Protein AF-A0A9Q2QAM2-F1 (afdb_monomer_lite)

Foldseek 3Di:
DDPPVPPQEEEDEEDEQVDQLLPDFRAYKHWYPAQNPNDPHRATWIWGWDDDPVGIWIWTQHPVDRWIWTRDPSDTDTDDCVNVVHFDDPDDDDDDDDDDDDDDDDDDDPDPDWDWDWDAPPVVRFIWIWTDDPQKTWIWGAPVPHDTDTQWIAGRVPRDTDGPDPDDDDPPDDDPPCDDDDDDDDD

Radius of gyration: 32.06 Å; chains: 1; bounding box: 61×35×108 Å

Secondary structure (DSSP, 8-state):
-----TTTT-B-PPB-TTS-GGG--S-EEEEE-TT-TTSSSSS-EEEEEEEETTEEEEEEEETT-S-EEEEETTEEEPPPTGGGTPPPSSS----S-----SS-------SSS--EEEEE-TTT--EEEEEEETTEEEEEE--TTS--EEEEEEETTT--EE--SS----SS----SSS--------

Sequence (187 aa):
MSENNYGALMLKSALDTSVDLTIITVPGIYPVTSGSSSAPDSSAGLLVVSLTPSGSRTIFLKESSSVLYSLVSGKWIKPTASDVNAVAKIGDTMTGGLTLVESDIVLKTSSSDSPQYTIINTTTGASVNMDLIDRRFRIFGVPWGGGPVKQFTFDLETGEFSIPQASIRFGSGIIQADANIYGAAWG

pLDDT: mean 78.29, std 15.09, range [42.12, 97.31]

Structure (mmCIF, N/CA/C/O backbone):
data_AF-A0A9Q2QAM2-F1
#
_entry.id   AF-A0A9Q2QAM2-F1
#
loop_
_atom_site.group_PDB
_atom_site.id
_atom_site.type_symbol
_atom_site.label_atom_id
_atom_site.label_alt_id
_atom_site.label_comp_id
_atom_site.label_asym_id
_atom_site.label_entity_id
_atom_site.label_seq_id
_atom_site.pdbx_PDB_ins_code
_atom_site.Cartn_x
_atom_site.Cartn_y
_atom_site.Cartn_z
_atom_site.occupancy
_atom_site.B_iso_or_equiv
_atom_site.auth_seq_id
_atom_site.auth_comp_id
_atom_site.auth_asym_id
_atom_site.auth_atom_id
_atom_site.pdbx_PDB_model_num
ATOM 1 N N . MET A 1 1 ? 6.834 6.417 49.411 1.00 49.16 1 MET A N 1
ATOM 2 C CA . MET A 1 1 ? 5.435 6.053 49.113 1.00 49.16 1 MET A CA 1
ATOM 3 C C . MET A 1 1 ? 5.444 5.210 47.854 1.00 49.16 1 MET A C 1
ATOM 5 O O . MET A 1 1 ? 5.845 5.730 46.824 1.00 49.16 1 MET A O 1
ATOM 9 N N . SER A 1 2 ? 5.104 3.923 47.930 1.00 52.03 2 SER A N 1
ATOM 10 C CA . SER A 1 2 ? 4.824 3.131 46.727 1.00 52.03 2 SER A CA 1
ATOM 11 C C . SER A 1 2 ? 3.321 2.891 46.685 1.00 52.03 2 SER A C 1
ATOM 13 O O . SER A 1 2 ? 2.818 1.906 47.226 1.00 52.03 2 SER A O 1
ATOM 15 N N . GLU A 1 3 ? 2.591 3.832 46.095 1.00 52.00 3 GLU A N 1
ATOM 16 C CA . GLU A 1 3 ? 1.223 3.575 45.660 1.00 52.00 3 GLU A CA 1
ATOM 17 C C . GLU A 1 3 ? 1.301 2.640 44.460 1.00 52.00 3 GLU A C 1
ATOM 19 O O . GLU A 1 3 ? 1.449 3.018 43.300 1.00 52.00 3 GLU A O 1
ATOM 24 N N . ASN A 1 4 ? 1.286 1.362 44.796 1.00 54.16 4 ASN A N 1
ATOM 25 C CA . ASN A 1 4 ? 1.067 0.267 43.887 1.00 54.16 4 ASN A CA 1
ATOM 26 C C . ASN A 1 4 ? -0.361 0.399 43.320 1.00 54.16 4 ASN A C 1
ATOM 28 O O . ASN A 1 4 ? -1.301 -0.180 43.861 1.00 54.16 4 ASN A O 1
ATOM 32 N N . ASN A 1 5 ? -0.532 1.178 42.246 1.00 56.09 5 ASN A N 1
ATOM 33 C CA . ASN A 1 5 ? -1.800 1.411 41.534 1.00 56.09 5 ASN A CA 1
ATOM 34 C C . ASN A 1 5 ? -2.326 0.156 40.791 1.00 56.09 5 ASN A C 1
ATOM 36 O O . ASN A 1 5 ? -2.798 0.238 39.658 1.00 56.09 5 ASN A O 1
ATOM 40 N N . TYR A 1 6 ? -2.289 -1.024 41.419 1.00 53.16 6 TYR A N 1
ATOM 41 C CA . TYR A 1 6 ? -2.789 -2.283 40.849 1.00 53.16 6 TYR A CA 1
ATOM 42 C C . TYR A 1 6 ? -4.319 -2.303 40.658 1.00 53.16 6 TYR A C 1
ATOM 44 O O . TYR A 1 6 ? -4.834 -3.176 39.968 1.00 53.16 6 TYR A O 1
ATOM 52 N N . GLY A 1 7 ? -5.060 -1.343 41.226 1.00 56.69 7 GLY A N 1
ATOM 53 C CA . GLY A 1 7 ? -6.523 -1.257 41.102 1.00 56.69 7 GLY A CA 1
ATOM 54 C C . GLY A 1 7 ? -7.040 -0.762 39.747 1.00 56.69 7 GLY A C 1
ATOM 55 O O . GLY A 1 7 ? -8.160 -1.096 39.363 1.00 56.69 7 GLY A O 1
ATOM 56 N N . ALA A 1 8 ? -6.248 0.022 39.008 1.00 61.12 8 ALA A N 1
ATOM 57 C CA . ALA A 1 8 ? -6.726 0.697 37.798 1.00 61.12 8 ALA A CA 1
ATOM 58 C C . ALA A 1 8 ? -6.734 -0.204 36.549 1.00 61.12 8 ALA A C 1
ATOM 60 O O . ALA A 1 8 ? -7.434 0.095 35.591 1.00 61.12 8 ALA A O 1
ATOM 61 N N . LEU A 1 9 ? -5.998 -1.319 36.541 1.00 72.62 9 LEU A N 1
ATOM 62 C CA . LEU A 1 9 ? -5.911 -2.210 35.379 1.00 72.62 9 LEU A CA 1
ATOM 63 C C . LEU A 1 9 ? -6.168 -3.667 35.779 1.00 72.62 9 LEU A C 1
ATOM 65 O O . LEU A 1 9 ? -5.327 -4.542 35.607 1.00 72.62 9 LEU A O 1
ATOM 69 N N . MET A 1 10 ? -7.336 -3.923 36.363 1.00 83.94 10 MET A N 1
ATOM 70 C CA . MET A 1 10 ? -7.804 -5.282 36.643 1.00 83.94 10 MET A CA 1
ATOM 71 C C . MET A 1 10 ? -8.622 -5.827 35.469 1.00 83.94 10 MET A C 1
ATOM 73 O O . MET A 1 10 ? -9.260 -5.059 34.739 1.00 83.94 10 MET A O 1
ATOM 77 N N . LEU A 1 11 ? -8.639 -7.155 35.324 1.00 89.69 11 LEU A N 1
ATOM 78 C CA . LEU A 1 11 ? -9.608 -7.834 34.469 1.00 89.69 11 LEU A CA 1
ATOM 79 C C . LEU A 1 11 ? -11.021 -7.549 34.994 1.00 89.69 11 LEU A C 1
ATOM 81 O O . LEU A 1 11 ? -11.291 -7.664 36.191 1.00 89.69 11 LEU A O 1
ATOM 85 N N . LYS A 1 12 ? -11.906 -7.144 34.095 1.00 92.81 12 LYS A N 1
ATOM 86 C CA . LYS A 1 12 ? -13.308 -6.832 34.355 1.00 92.81 12 LYS A CA 1
ATOM 87 C C . LYS A 1 12 ? -14.197 -7.920 33.762 1.00 92.81 12 LYS A C 1
ATOM 89 O O . LYS A 1 12 ? -13.741 -8.775 33.003 1.00 92.81 12 LYS A O 1
ATOM 94 N N . SER A 1 13 ? -15.475 -7.875 34.120 1.00 93.25 13 SER A N 1
ATOM 95 C CA . SER A 1 13 ? -16.488 -8.737 33.518 1.00 93.25 13 SER A CA 1
ATOM 96 C C . SER A 1 13 ? -16.549 -8.540 32.005 1.00 93.25 13 SER A C 1
ATOM 98 O O . SER A 1 13 ? -16.286 -7.446 31.499 1.00 93.25 13 SER A O 1
ATOM 100 N N . ALA A 1 14 ? -16.912 -9.610 31.300 1.00 95.12 14 ALA A N 1
ATOM 101 C CA . ALA A 1 14 ? -17.118 -9.561 29.864 1.00 95.12 14 ALA A CA 1
ATOM 102 C C . ALA A 1 14 ? -18.248 -8.584 29.498 1.00 95.12 14 ALA A C 1
ATOM 104 O O . ALA A 1 14 ? -19.266 -8.514 30.188 1.00 95.12 14 ALA A O 1
ATOM 105 N N . LEU A 1 15 ? -18.050 -7.849 28.408 1.00 96.75 15 LEU A N 1
ATOM 106 C CA . LEU A 1 15 ? -19.018 -6.947 27.802 1.00 96.75 15 LEU A CA 1
ATOM 107 C C . LEU A 1 15 ? -19.734 -7.692 26.678 1.00 96.75 15 LEU A C 1
ATOM 109 O O . LEU A 1 15 ? -19.085 -8.228 25.773 1.00 96.75 15 LEU A O 1
ATOM 113 N N . ASP A 1 16 ? -21.061 -7.729 26.758 1.00 95.19 16 ASP A N 1
ATOM 114 C CA . ASP A 1 16 ? -21.909 -8.328 25.734 1.00 95.19 16 ASP A CA 1
ATOM 115 C C . ASP A 1 16 ? -22.224 -7.341 24.593 1.00 95.19 16 ASP A C 1
ATOM 117 O O . ASP A 1 16 ? -21.772 -6.193 24.572 1.00 95.19 16 ASP A O 1
ATOM 121 N N . THR A 1 17 ? -23.014 -7.788 23.617 1.00 95.44 17 THR A N 1
ATOM 122 C CA . THR A 1 17 ? -23.371 -6.991 22.435 1.00 95.44 17 THR A CA 1
ATOM 123 C C . THR A 1 17 ? -24.322 -5.825 22.721 1.00 95.44 17 THR A C 1
ATOM 125 O O . THR A 1 17 ? -24.573 -5.033 21.816 1.00 95.44 17 THR A O 1
ATOM 128 N N . SER A 1 18 ? -24.884 -5.720 23.931 1.00 95.19 18 SER A N 1
ATOM 129 C CA . SER A 1 18 ? -25.780 -4.623 24.325 1.00 95.19 18 SER A CA 1
ATOM 130 C C . SER A 1 18 ? -25.031 -3.392 24.839 1.00 95.19 18 SER A C 1
ATOM 132 O O . SER A 1 18 ? -25.604 -2.304 24.900 1.00 95.19 18 SER A O 1
ATOM 134 N N . VAL A 1 19 ? -23.749 -3.545 25.184 1.00 96.44 19 VAL A N 1
ATOM 135 C CA . VAL A 1 19 ? -22.923 -2.459 25.713 1.00 96.44 19 VAL A CA 1
ATOM 136 C C . VAL A 1 19 ? -22.280 -1.657 24.580 1.00 96.44 19 VAL A C 1
ATOM 138 O O . VAL A 1 19 ? -21.632 -2.206 23.686 1.00 96.44 19 VAL A O 1
ATOM 141 N N . ASP A 1 20 ? -22.401 -0.331 24.657 1.00 96.25 20 ASP A N 1
ATOM 142 C CA . ASP A 1 20 ? -21.643 0.586 23.808 1.00 96.25 20 ASP A CA 1
ATOM 143 C C . ASP A 1 20 ? -20.202 0.727 24.325 1.00 96.25 20 ASP A C 1
ATOM 145 O O . ASP A 1 20 ? -19.948 1.281 25.395 1.00 96.25 20 ASP A O 1
ATOM 149 N N . LEU A 1 21 ? -19.241 0.219 23.555 1.00 96.62 21 LEU A N 1
ATOM 150 C CA . LEU A 1 21 ? -17.821 0.237 23.892 1.00 96.62 21 LEU A CA 1
ATOM 151 C C . LEU A 1 21 ? -17.208 1.641 23.794 1.00 96.62 21 LEU A C 1
ATOM 153 O O . LEU A 1 21 ? -16.150 1.884 24.374 1.00 96.62 21 LEU A O 1
ATOM 157 N N . THR A 1 22 ? -17.842 2.567 23.068 1.00 96.38 22 THR A N 1
ATOM 158 C CA . THR A 1 22 ? -17.287 3.905 22.806 1.00 96.38 22 THR A CA 1
ATOM 159 C C . THR A 1 22 ? -17.431 4.865 23.986 1.00 96.38 22 THR A C 1
ATOM 161 O O . THR A 1 22 ? -16.721 5.869 24.057 1.00 96.38 22 THR A O 1
ATOM 164 N N . ILE A 1 23 ? -18.306 4.540 24.941 1.00 94.88 23 ILE A N 1
ATOM 165 C CA . ILE A 1 23 ? -18.578 5.358 26.132 1.00 94.88 23 ILE A CA 1
ATOM 166 C C . ILE A 1 23 ? -17.894 4.824 27.399 1.00 94.88 23 ILE A C 1
ATOM 168 O O . ILE A 1 23 ? -18.020 5.418 28.470 1.00 94.88 23 ILE A O 1
ATOM 172 N N . ILE A 1 24 ? -17.163 3.708 27.304 1.00 93.88 24 ILE A N 1
ATOM 173 C CA . ILE A 1 24 ? -16.479 3.106 28.451 1.00 93.88 24 ILE A CA 1
ATOM 174 C C . ILE A 1 24 ? -15.201 3.885 28.755 1.00 93.88 24 ILE A C 1
ATOM 176 O O . ILE A 1 24 ? -14.227 3.851 28.002 1.00 93.88 24 ILE A O 1
ATOM 180 N N . THR A 1 25 ? -15.200 4.556 29.903 1.00 91.06 25 THR A N 1
ATOM 181 C CA . THR A 1 25 ? -14.092 5.404 30.376 1.00 91.06 25 THR A CA 1
ATOM 182 C C . THR A 1 25 ? -13.407 4.863 31.628 1.00 91.06 25 THR A C 1
ATOM 184 O O . THR A 1 25 ? -12.333 5.338 31.998 1.00 91.06 25 THR A O 1
ATOM 187 N N . VAL A 1 26 ? -13.994 3.853 32.280 1.00 91.38 26 VAL A N 1
ATOM 188 C CA . VAL A 1 26 ? -13.447 3.271 33.510 1.00 91.38 26 VAL A CA 1
ATOM 189 C C . VAL A 1 26 ? -12.243 2.384 33.180 1.00 91.38 26 VAL A C 1
ATOM 191 O O . VAL A 1 26 ? -12.398 1.424 32.417 1.00 91.38 26 VAL A O 1
ATOM 194 N N . PRO A 1 27 ? -11.067 2.637 33.785 1.00 92.56 27 PRO A N 1
ATOM 195 C CA . PRO A 1 27 ? -9.874 1.833 33.557 1.00 92.56 27 PRO A CA 1
ATOM 196 C C . PRO A 1 27 ? -10.068 0.339 33.856 1.00 92.56 27 PRO A C 1
ATOM 198 O O . PRO A 1 27 ? -10.706 -0.048 34.844 1.00 92.56 27 PRO A O 1
ATOM 201 N N . GLY A 1 28 ? -9.526 -0.510 32.983 1.00 93.44 28 GLY A N 1
ATOM 202 C CA . GLY A 1 28 ? -9.650 -1.960 33.083 1.00 93.44 28 GLY A CA 1
ATOM 203 C C . GLY A 1 28 ? -9.386 -2.691 31.771 1.00 93.44 28 GLY A C 1
ATOM 204 O O . GLY A 1 28 ? -9.226 -2.082 30.712 1.00 93.44 28 GLY A O 1
ATOM 205 N N . ILE A 1 29 ? -9.353 -4.018 31.866 1.00 94.81 29 ILE A N 1
ATOM 206 C CA . ILE A 1 29 ? -9.283 -4.930 30.721 1.00 94.81 29 ILE A CA 1
ATOM 207 C C . ILE A 1 29 ? -10.615 -5.673 30.656 1.00 94.81 29 ILE A C 1
ATOM 209 O O . ILE A 1 29 ? -10.968 -6.363 31.607 1.00 94.81 29 ILE A O 1
ATOM 213 N N . TYR A 1 30 ? -11.347 -5.544 29.556 1.00 96.00 30 TYR A N 1
ATOM 214 C CA . TYR A 1 30 ? -12.674 -6.124 29.388 1.00 96.00 30 TYR A CA 1
ATOM 215 C C . TYR A 1 30 ? -12.661 -7.127 28.231 1.00 96.00 30 TYR A C 1
ATOM 217 O O . TYR A 1 30 ? -12.367 -6.735 27.097 1.00 96.00 30 TYR A O 1
ATOM 225 N N . PRO A 1 31 ? -12.998 -8.405 28.468 1.00 96.56 31 PRO A N 1
ATOM 226 C CA . PRO A 1 31 ? -13.380 -9.309 27.392 1.00 96.56 31 PRO A CA 1
ATOM 227 C C . PRO A 1 31 ? -14.597 -8.753 26.653 1.00 96.56 31 PRO A C 1
ATOM 229 O O . PRO A 1 31 ? -15.540 -8.288 27.286 1.00 96.56 31 PRO A O 1
ATOM 232 N N . VAL A 1 32 ? -14.585 -8.795 25.327 1.00 97.00 32 VAL A N 1
ATOM 233 C CA . VAL A 1 32 ? -15.690 -8.340 24.479 1.00 97.00 32 VAL A CA 1
ATOM 234 C C . VAL A 1 32 ? -16.157 -9.516 23.638 1.00 97.00 32 VAL A C 1
ATOM 236 O O . VAL A 1 32 ? -15.364 -10.114 22.907 1.00 97.00 32 VAL A O 1
ATOM 239 N N . THR A 1 33 ? -17.442 -9.851 23.728 1.00 95.56 33 THR A N 1
ATOM 240 C CA . THR A 1 33 ? -18.030 -10.905 22.895 1.00 95.56 33 THR A CA 1
ATOM 241 C C . THR A 1 33 ? -18.173 -10.449 21.444 1.00 95.56 33 THR A C 1
ATOM 243 O O . THR A 1 33 ? -18.384 -9.267 21.170 1.00 95.56 33 THR A O 1
ATOM 246 N N . SER A 1 34 ? -18.127 -11.390 20.501 1.00 95.75 34 SER A N 1
ATOM 247 C CA . SER A 1 34 ? -18.385 -11.108 19.085 1.00 95.75 34 SER A CA 1
ATOM 248 C C . SER A 1 34 ? -19.769 -10.491 18.859 1.00 95.75 34 SER A C 1
ATOM 250 O O . SER A 1 34 ? -20.727 -10.859 19.536 1.00 95.75 34 SER A O 1
ATOM 252 N N . GLY A 1 35 ? -19.889 -9.630 17.848 1.00 94.31 35 GLY A N 1
ATOM 253 C CA . GLY A 1 35 ? -21.159 -9.060 17.392 1.00 94.31 35 GLY A CA 1
ATOM 254 C C . GLY A 1 35 ? -21.515 -7.696 17.984 1.00 94.31 35 GLY A C 1
ATOM 255 O O . GLY A 1 35 ? -22.597 -7.191 17.697 1.00 94.31 35 GLY A O 1
ATOM 256 N N . SER A 1 36 ? -20.636 -7.077 18.781 1.00 93.69 36 SER A N 1
ATOM 257 C CA . SER A 1 36 ? -20.864 -5.707 19.253 1.00 93.69 36 SER A CA 1
ATOM 258 C C . SER A 1 36 ? -20.790 -4.715 18.087 1.00 93.69 36 SER A C 1
ATOM 260 O O . SER A 1 36 ? -19.790 -4.643 17.375 1.00 93.69 36 SER A O 1
ATOM 262 N N . SER A 1 37 ? -21.854 -3.937 17.892 1.00 94.19 37 SER A N 1
ATOM 263 C CA . SER A 1 37 ? -21.964 -2.935 16.821 1.00 94.19 37 SER A CA 1
ATOM 264 C C . SER A 1 37 ? -21.124 -1.682 17.076 1.00 94.19 37 SER A C 1
ATOM 266 O O . SER A 1 37 ? -20.805 -0.951 16.141 1.00 94.19 37 SER A O 1
ATOM 268 N N . SER A 1 38 ? -20.760 -1.439 18.336 1.00 95.19 38 SER A N 1
ATOM 269 C CA . SER A 1 38 ? -19.907 -0.326 18.756 1.00 95.19 38 SER A CA 1
ATOM 270 C C . SER A 1 38 ? -18.416 -0.676 18.730 1.00 95.19 38 SER A C 1
ATOM 272 O O . SER A 1 38 ? -17.587 0.196 18.977 1.00 95.19 38 SER A O 1
ATOM 274 N N . ALA A 1 39 ? -18.052 -1.927 18.430 1.00 95.25 39 ALA A N 1
ATOM 275 C CA . ALA A 1 39 ? -16.672 -2.359 18.229 1.00 95.25 39 ALA A CA 1
ATOM 276 C C . ALA A 1 39 ? -16.155 -1.961 16.829 1.00 95.25 39 ALA A C 1
ATOM 278 O O . ALA A 1 39 ? -16.940 -1.812 15.893 1.00 95.25 39 ALA A O 1
ATOM 279 N N . PRO A 1 40 ? -14.830 -1.825 16.636 1.00 95.56 40 PRO A N 1
ATOM 280 C CA . PRO A 1 40 ? -14.252 -1.556 15.314 1.00 95.56 40 PRO A CA 1
ATOM 281 C C . PRO A 1 40 ? -14.359 -2.734 14.338 1.00 95.56 40 PRO A C 1
ATOM 283 O O . PRO A 1 40 ? -14.140 -2.570 13.140 1.00 95.56 40 PRO A O 1
ATOM 286 N N . ASP A 1 41 ? -14.619 -3.931 14.856 1.00 92.06 41 ASP A N 1
ATOM 287 C CA . ASP A 1 41 ? -14.709 -5.188 14.126 1.00 92.06 41 ASP A CA 1
ATOM 288 C C . ASP A 1 41 ? -15.747 -6.069 14.833 1.00 92.06 41 ASP A C 1
ATOM 290 O O . ASP A 1 41 ? -15.845 -6.039 16.058 1.00 92.06 41 ASP A O 1
ATOM 294 N N . SER A 1 42 ? -16.512 -6.864 14.083 1.00 90.06 42 SER A N 1
ATOM 295 C CA . SER A 1 42 ? -17.557 -7.727 14.648 1.00 90.06 42 SER A CA 1
ATOM 296 C C . SER A 1 42 ? -17.013 -8.949 15.398 1.00 90.06 42 SER A C 1
ATOM 298 O O . SER A 1 42 ? -17.787 -9.699 15.992 1.00 90.06 42 SER A O 1
ATOM 300 N N . SER A 1 43 ? -15.707 -9.204 15.343 1.00 92.88 43 SER A N 1
ATOM 301 C CA . SER A 1 43 ? -15.073 -10.322 16.047 1.00 92.88 43 SER A CA 1
ATOM 302 C C . SER A 1 43 ? -14.971 -10.060 17.552 1.00 92.88 43 SER A C 1
ATOM 304 O O . SER A 1 43 ? -14.967 -8.915 17.996 1.00 92.88 43 SER A O 1
ATOM 306 N N . ALA A 1 44 ? -14.846 -11.127 18.343 1.00 95.38 44 ALA A N 1
ATOM 307 C CA . ALA A 1 44 ? -14.524 -11.003 19.762 1.00 95.38 44 ALA A CA 1
ATOM 308 C C . ALA A 1 44 ? -13.128 -10.379 19.970 1.00 95.38 44 ALA A C 1
ATOM 310 O O . ALA A 1 44 ? -12.292 -10.325 19.054 1.00 95.38 44 ALA A O 1
ATOM 311 N N . GLY A 1 45 ? -12.875 -9.881 21.180 1.00 95.44 45 GLY A N 1
ATOM 312 C CA . GLY A 1 45 ? -11.614 -9.216 21.488 1.00 95.44 45 GLY A CA 1
ATOM 313 C C . GLY A 1 45 ? -11.475 -8.755 22.931 1.00 95.44 45 GLY A C 1
ATOM 314 O O . GLY A 1 45 ? -12.212 -9.173 23.823 1.00 95.44 45 GLY A O 1
ATOM 315 N N . LEU A 1 46 ? -10.505 -7.872 23.153 1.00 95.69 46 LEU A N 1
ATOM 316 C CA . LEU A 1 46 ? -10.256 -7.225 24.437 1.00 95.69 46 LEU A CA 1
ATOM 317 C C . LEU A 1 46 ? -10.341 -5.711 24.273 1.00 95.69 46 LEU A C 1
ATOM 319 O O . LEU A 1 46 ? -9.632 -5.130 23.452 1.00 95.69 46 LEU A O 1
ATOM 323 N N . LEU A 1 47 ? -11.159 -5.069 25.101 1.00 96.38 47 LEU A N 1
ATOM 324 C CA . LEU A 1 47 ? -11.118 -3.628 25.305 1.00 96.38 47 LEU A CA 1
ATOM 325 C C . LEU A 1 47 ? -10.164 -3.334 26.460 1.00 96.38 47 LEU A C 1
ATOM 327 O O . LEU A 1 47 ? -10.315 -3.880 27.552 1.00 96.38 47 LEU A O 1
ATOM 331 N N . VAL A 1 48 ? -9.198 -2.453 26.245 1.00 95.56 48 VAL A N 1
ATOM 332 C CA . VAL A 1 48 ? -8.317 -1.972 27.310 1.00 95.56 48 VAL A CA 1
ATOM 333 C C . VAL A 1 48 ? -8.519 -0.477 27.449 1.00 95.56 48 VAL A C 1
ATOM 335 O O . VAL A 1 48 ? -8.308 0.275 26.497 1.00 95.56 48 VAL A O 1
ATOM 338 N N . VAL A 1 49 ? -8.915 -0.057 28.645 1.00 94.81 49 VAL A N 1
ATOM 339 C CA . VAL A 1 49 ? -9.049 1.348 29.020 1.00 94.81 49 VAL A CA 1
ATOM 340 C C . VAL A 1 49 ? -7.956 1.654 30.032 1.00 94.81 49 VAL A C 1
ATOM 342 O O . VAL A 1 49 ? -7.907 1.056 31.107 1.00 94.81 49 VAL A O 1
ATOM 345 N N . SER A 1 50 ? -7.051 2.558 29.682 1.00 92.00 50 SER A N 1
ATOM 346 C CA . SER A 1 50 ? -5.953 2.999 30.541 1.00 92.00 50 SER A CA 1
ATOM 347 C C . SER A 1 50 ? -6.025 4.499 30.793 1.00 92.00 50 SER A C 1
ATOM 349 O O . SER A 1 50 ? -6.667 5.237 30.050 1.00 92.00 50 SER A O 1
ATOM 351 N N . LEU A 1 51 ? -5.377 4.963 31.861 1.00 89.06 51 LEU A N 1
ATOM 352 C CA . LEU A 1 51 ? -5.243 6.389 32.144 1.00 89.06 51 LEU A CA 1
ATOM 353 C C . LEU A 1 51 ? -3.959 6.929 31.510 1.00 89.06 51 LEU A C 1
ATOM 355 O O . LEU A 1 51 ? -2.893 6.325 31.615 1.00 89.06 51 LEU A O 1
ATOM 359 N N . THR A 1 52 ? -4.067 8.092 30.885 1.00 86.25 52 THR A N 1
ATOM 360 C CA . THR A 1 52 ? -2.965 8.955 30.466 1.00 86.25 52 THR A CA 1
ATOM 361 C C . THR A 1 52 ? -3.044 10.268 31.255 1.00 86.25 52 THR A C 1
ATOM 363 O O . THR A 1 52 ? -4.082 10.571 31.847 1.00 86.25 52 THR A O 1
ATOM 366 N N . PRO A 1 53 ? -1.986 11.099 31.264 1.00 87.38 53 PRO A N 1
ATOM 367 C CA . PRO A 1 53 ? -2.022 12.395 31.951 1.00 87.38 53 PRO A CA 1
ATOM 368 C C . PRO A 1 53 ? -3.161 13.324 31.498 1.00 87.38 53 PRO A C 1
ATOM 370 O O . PRO A 1 53 ? -3.557 14.220 32.234 1.00 87.38 53 PRO A O 1
ATOM 373 N N . SER A 1 54 ? -3.672 13.123 30.283 1.00 85.81 54 SER A N 1
ATOM 374 C CA . SER A 1 54 ? -4.699 13.948 29.647 1.00 85.81 54 SER A CA 1
ATOM 375 C C . SER A 1 54 ? -6.106 13.338 29.664 1.00 85.81 54 SER A C 1
ATOM 377 O O . SER A 1 54 ? -7.038 13.991 29.201 1.00 85.81 54 SER A O 1
ATOM 379 N N . GLY A 1 55 ? -6.290 12.111 30.167 1.00 86.50 55 GLY A N 1
ATOM 380 C CA . GLY A 1 55 ? -7.595 11.444 30.192 1.00 86.50 55 GLY A CA 1
ATOM 381 C C . GLY A 1 55 ? -7.502 9.923 30.095 1.00 86.50 55 GLY A C 1
ATOM 382 O O . GLY A 1 55 ? -6.495 9.325 30.453 1.00 86.50 55 GLY A O 1
ATOM 383 N N . SER A 1 56 ? -8.563 9.274 29.619 1.00 89.38 56 SER A N 1
ATOM 384 C CA . SER A 1 56 ? -8.551 7.837 29.332 1.00 89.38 56 SER A CA 1
ATOM 385 C C . SER A 1 56 ? -8.127 7.569 27.890 1.00 89.38 56 SER A C 1
ATOM 387 O O . SER A 1 56 ? -8.598 8.229 26.963 1.00 89.38 56 SER A O 1
ATOM 389 N N . ARG A 1 57 ? -7.300 6.547 27.684 1.00 92.94 57 ARG A N 1
ATOM 390 C CA . ARG A 1 57 ? -7.010 5.970 26.374 1.00 92.94 57 ARG A CA 1
ATOM 391 C C . ARG A 1 57 ? -7.688 4.612 26.267 1.00 92.94 57 ARG A C 1
ATOM 393 O O . ARG A 1 57 ? -7.452 3.739 27.097 1.00 92.94 57 ARG A O 1
ATOM 400 N N . THR A 1 58 ? -8.460 4.428 25.204 1.00 95.88 58 THR A N 1
ATOM 401 C CA . THR A 1 58 ? -9.176 3.179 24.938 1.00 95.88 58 THR A CA 1
ATOM 402 C C . THR A 1 58 ? -8.634 2.529 23.674 1.00 95.88 58 THR A C 1
ATOM 404 O O . THR A 1 58 ? -8.514 3.180 22.632 1.00 95.88 58 THR A O 1
ATOM 407 N N . ILE A 1 59 ? -8.296 1.244 23.766 1.00 96.38 59 ILE A N 1
ATOM 408 C CA . ILE A 1 59 ? -7.857 0.424 22.636 1.00 96.38 59 ILE A CA 1
ATOM 409 C C . ILE A 1 59 ? -8.662 -0.872 22.560 1.00 96.38 59 ILE A C 1
ATOM 411 O O . ILE A 1 59 ? -9.092 -1.401 23.583 1.00 96.38 59 ILE A O 1
ATOM 415 N N . PHE A 1 60 ? -8.826 -1.397 21.350 1.00 97.31 60 PHE A N 1
ATOM 416 C CA . PHE A 1 60 ? -9.439 -2.695 21.095 1.00 97.31 60 PHE A CA 1
ATOM 417 C C . PHE A 1 60 ? -8.440 -3.628 20.407 1.00 97.31 60 PHE A C 1
ATOM 419 O O . PHE A 1 60 ? -7.870 -3.285 19.366 1.00 97.31 60 PHE A O 1
ATOM 426 N N . LEU A 1 61 ? -8.234 -4.801 21.005 1.00 94.75 61 LEU A N 1
ATOM 427 C CA . LEU A 1 61 ? -7.427 -5.900 20.486 1.00 94.75 61 LEU A CA 1
ATOM 428 C C . LEU A 1 61 ? -8.375 -6.940 19.905 1.00 94.75 61 LEU A C 1
ATOM 430 O O . LEU A 1 61 ? -9.137 -7.563 20.644 1.00 94.75 61 LEU A O 1
ATOM 434 N N . LYS A 1 62 ? -8.307 -7.155 18.595 1.00 93.56 62 LYS A N 1
ATOM 435 C CA . LYS A 1 62 ? -9.063 -8.227 17.948 1.00 93.56 62 LYS A CA 1
ATOM 436 C C . LYS A 1 62 ? -8.495 -9.587 18.365 1.00 93.56 62 LYS A C 1
ATOM 438 O O . LYS A 1 62 ? -7.288 -9.782 18.291 1.00 93.56 62 LYS A O 1
ATOM 443 N N . GLU A 1 63 ? -9.341 -10.551 18.723 1.00 91.75 63 GLU A N 1
ATOM 444 C CA . GLU A 1 63 ? -8.877 -11.891 19.125 1.00 91.75 63 GLU A CA 1
ATOM 445 C C . GLU A 1 63 ? -8.075 -12.588 18.013 1.00 91.75 63 GLU A C 1
ATOM 447 O O . GLU A 1 63 ? -7.030 -13.185 18.254 1.00 91.75 63 GLU A O 1
ATOM 452 N N . SER A 1 64 ? -8.518 -12.451 16.762 1.00 91.56 64 SER A N 1
ATOM 453 C CA . SER A 1 64 ? -7.918 -13.141 15.617 1.00 91.56 64 SER A CA 1
ATOM 454 C C . SER A 1 64 ? -6.741 -12.397 14.964 1.00 91.56 64 SER A C 1
ATOM 456 O O . SER A 1 64 ? -6.325 -12.780 13.871 1.00 91.56 64 SER A O 1
ATOM 458 N N . SER A 1 65 ? -6.278 -11.267 15.516 1.00 90.12 65 SER A N 1
ATOM 459 C CA . SER A 1 65 ? -5.286 -10.409 14.850 1.00 90.12 65 SER A CA 1
ATOM 460 C C . SER A 1 65 ? -4.518 -9.527 15.827 1.00 90.12 65 SER A C 1
ATOM 462 O O . SER A 1 65 ? -5.101 -8.887 16.688 1.00 90.12 65 SER A O 1
ATOM 464 N N . SER A 1 66 ? -3.230 -9.303 15.572 1.00 86.69 66 SER A N 1
ATOM 465 C CA . SER A 1 66 ? -2.403 -8.347 16.331 1.00 86.69 66 SER A CA 1
ATOM 466 C C . SER A 1 66 ? -2.677 -6.868 16.001 1.00 86.69 66 SER A C 1
ATOM 468 O O . SER A 1 66 ? -1.860 -6.003 16.305 1.00 86.69 66 SER A O 1
ATOM 470 N N . VAL A 1 67 ? -3.798 -6.558 15.340 1.00 87.50 67 VAL A N 1
ATOM 471 C CA . VAL A 1 67 ? -4.148 -5.180 14.970 1.00 87.50 67 VAL A CA 1
ATOM 472 C C . VAL A 1 67 ? -4.849 -4.533 16.154 1.00 87.50 67 VAL A C 1
ATOM 474 O O . VAL A 1 67 ? -5.854 -5.042 16.647 1.00 87.50 67 VAL A O 1
ATOM 477 N N . LEU A 1 68 ? -4.320 -3.387 16.567 1.00 92.44 68 LEU A N 1
ATOM 478 C CA . LEU A 1 68 ? -4.881 -2.541 17.610 1.00 92.44 68 LEU A CA 1
ATOM 479 C C . LEU A 1 68 ? -5.706 -1.426 16.983 1.00 92.44 68 LEU A C 1
ATOM 481 O O . LEU A 1 68 ? -5.219 -0.740 16.091 1.00 92.44 68 LEU A O 1
ATOM 485 N N . TYR A 1 69 ? -6.911 -1.196 17.489 1.00 96.12 69 TYR A N 1
ATOM 486 C CA . TYR A 1 69 ? -7.691 0.000 17.178 1.00 96.12 69 TYR A CA 1
ATOM 487 C C . TYR A 1 69 ? -7.640 0.945 18.372 1.00 96.12 69 TYR A C 1
ATOM 489 O O . TYR A 1 69 ? -7.778 0.495 19.504 1.00 96.12 69 TYR A O 1
ATOM 497 N N . SER A 1 70 ? -7.447 2.241 18.140 1.00 95.69 70 SER A N 1
ATOM 498 C CA . SER A 1 70 ? -7.541 3.268 19.185 1.00 95.69 70 SER A CA 1
ATOM 499 C C . SER A 1 70 ? -8.853 4.027 19.039 1.00 95.69 70 SER A C 1
ATOM 501 O O . SER A 1 70 ? -9.213 4.414 17.930 1.00 95.69 70 SER A O 1
ATOM 503 N N . LEU A 1 71 ? -9.559 4.264 20.140 1.00 96.38 71 LEU A N 1
ATOM 504 C CA . LEU A 1 71 ? -10.729 5.134 20.137 1.00 96.38 71 LEU A CA 1
ATOM 505 C C . LEU A 1 71 ? -10.269 6.587 20.292 1.00 96.38 71 LEU A C 1
ATOM 507 O O . LEU A 1 71 ? -9.684 6.953 21.311 1.00 96.38 71 LEU A O 1
ATOM 511 N N . VAL A 1 72 ? -10.532 7.414 19.284 1.00 93.19 72 VAL A N 1
ATOM 512 C CA . VAL A 1 72 ? -10.191 8.841 19.276 1.00 93.19 72 VAL A CA 1
ATOM 513 C C . VAL A 1 72 ? -11.450 9.624 18.937 1.00 93.19 72 VAL A C 1
ATOM 515 O O . VAL A 1 72 ? -12.051 9.417 17.884 1.00 93.19 72 VAL A O 1
ATOM 518 N N . SER A 1 73 ? -11.877 10.506 19.843 1.00 91.81 73 SER A N 1
ATOM 519 C CA . SER A 1 73 ? -13.069 11.351 19.661 1.00 91.81 73 SER A CA 1
ATOM 520 C C . SER A 1 73 ? -14.327 10.561 19.256 1.00 91.81 73 SER A C 1
ATOM 522 O O . SER A 1 73 ? -15.050 10.952 18.341 1.00 91.81 73 SER A O 1
ATOM 524 N N . GLY A 1 74 ? -14.557 9.412 19.904 1.00 92.62 74 GLY A N 1
ATOM 525 C CA . GLY A 1 74 ? -15.714 8.541 19.652 1.00 92.62 74 GLY A CA 1
ATOM 526 C C . GLY A 1 74 ? -15.638 7.709 18.368 1.00 92.62 74 GLY A C 1
ATOM 527 O O . GLY A 1 74 ? -16.609 7.050 18.014 1.00 92.62 74 GLY A O 1
ATOM 528 N N . LYS A 1 75 ? -14.504 7.720 17.656 1.00 95.31 75 LYS A N 1
ATOM 529 C CA . LYS A 1 75 ? -14.300 6.929 16.437 1.00 95.31 75 LYS A CA 1
ATOM 530 C C . LYS A 1 75 ? -13.133 5.973 16.591 1.00 95.31 75 LYS A C 1
ATOM 532 O O . LYS A 1 75 ? -12.083 6.333 17.121 1.00 95.31 75 LYS A O 1
ATOM 537 N N . TRP A 1 76 ? -13.306 4.758 16.089 1.00 96.81 76 TRP A N 1
ATOM 538 C CA . TRP A 1 76 ? -12.226 3.788 16.033 1.00 96.81 76 TRP A CA 1
ATOM 539 C C . TRP A 1 76 ? -11.268 4.098 14.894 1.00 96.81 76 TRP A C 1
ATOM 541 O O . TRP A 1 76 ? -11.663 4.174 13.733 1.00 96.81 76 TRP A O 1
ATOM 551 N N . ILE A 1 77 ? -9.995 4.233 15.242 1.00 95.38 77 ILE A N 1
ATOM 552 C CA . ILE A 1 77 ? -8.908 4.508 14.315 1.00 95.38 77 ILE A CA 1
ATOM 553 C C . ILE A 1 77 ? -7.966 3.307 14.307 1.00 95.38 77 ILE A C 1
ATOM 555 O O . ILE A 1 77 ? -7.440 2.894 15.344 1.00 95.38 77 ILE A O 1
ATOM 559 N N . LYS A 1 78 ? -7.759 2.742 13.119 1.00 92.94 78 LYS A N 1
ATOM 560 C CA . LYS A 1 78 ? -6.721 1.743 12.859 1.00 92.94 78 LYS A CA 1
ATOM 561 C C . LYS A 1 78 ? -5.407 2.464 12.519 1.00 92.94 78 LYS A C 1
ATOM 563 O O . LYS A 1 78 ? -5.478 3.448 11.784 1.00 92.94 78 LYS A O 1
ATOM 568 N N . PRO A 1 79 ? -4.236 1.977 12.973 1.00 89.44 79 PRO A N 1
ATOM 569 C CA . PRO A 1 79 ? -2.946 2.494 12.542 1.00 89.44 79 PRO A CA 1
ATOM 570 C C . PRO A 1 79 ? -2.841 2.538 11.018 1.00 89.44 79 PRO A C 1
ATOM 572 O O . PRO A 1 79 ? -3.160 1.571 10.319 1.00 89.44 79 PRO A O 1
ATOM 575 N N . THR A 1 80 ? -2.401 3.681 10.523 1.00 86.31 80 THR A N 1
ATOM 576 C CA . THR A 1 80 ? -2.117 3.961 9.122 1.00 86.31 80 THR A CA 1
ATOM 577 C C . THR A 1 80 ? -0.655 3.656 8.808 1.00 86.31 80 THR A C 1
ATOM 579 O O . THR A 1 80 ? 0.164 3.460 9.705 1.00 86.31 80 THR A O 1
ATOM 582 N N . ALA A 1 81 ? -0.302 3.641 7.522 1.00 84.38 81 ALA A N 1
ATOM 583 C CA . ALA A 1 81 ? 1.089 3.485 7.103 1.00 84.38 81 ALA A CA 1
ATOM 584 C C . ALA A 1 81 ? 1.985 4.600 7.687 1.00 84.38 81 ALA A C 1
ATOM 586 O O . ALA A 1 81 ? 3.097 4.323 8.129 1.00 84.38 81 ALA A O 1
ATOM 587 N N . SER A 1 82 ? 1.452 5.824 7.816 1.00 83.56 82 SER A N 1
ATOM 588 C CA . SER A 1 82 ? 2.147 6.952 8.447 1.00 83.56 82 SER A CA 1
ATOM 589 C C . SER A 1 82 ? 2.461 6.716 9.926 1.00 83.56 82 SER A C 1
ATOM 591 O O . SER A 1 82 ? 3.511 7.147 10.387 1.00 83.56 82 SER A O 1
ATOM 593 N N . ASP A 1 83 ? 1.592 6.026 10.671 1.00 86.31 83 ASP A N 1
ATOM 594 C CA . ASP A 1 83 ? 1.798 5.779 12.108 1.00 86.31 83 ASP A CA 1
ATOM 595 C C . ASP A 1 83 ? 2.965 4.819 12.381 1.00 86.31 83 ASP A C 1
ATOM 597 O O . ASP A 1 83 ? 3.516 4.795 13.481 1.00 86.31 83 ASP A O 1
ATOM 601 N N . VAL A 1 84 ? 3.339 4.013 11.383 1.00 85.62 84 VAL A N 1
ATOM 602 C CA . VAL A 1 84 ? 4.401 2.999 11.478 1.00 85.62 84 VAL A CA 1
ATOM 603 C C . VAL A 1 84 ? 5.559 3.251 10.511 1.00 85.62 84 VAL A C 1
ATOM 605 O O . VAL A 1 84 ? 6.415 2.384 10.352 1.00 85.62 84 VAL A O 1
ATOM 608 N N . ASN A 1 85 ? 5.594 4.420 9.861 1.00 83.12 85 ASN A N 1
ATOM 609 C CA . ASN A 1 85 ? 6.559 4.759 8.809 1.00 83.12 85 ASN A CA 1
ATOM 610 C C . ASN A 1 85 ? 6.645 3.694 7.695 1.00 83.12 85 ASN A C 1
ATOM 612 O O . ASN A 1 85 ? 7.716 3.428 7.152 1.00 83.12 85 ASN A O 1
ATOM 616 N N . ALA A 1 86 ? 5.518 3.056 7.375 1.00 81.31 86 ALA A N 1
ATOM 617 C CA . ALA A 1 86 ? 5.412 2.134 6.256 1.00 81.31 86 ALA A CA 1
ATOM 618 C C . ALA A 1 86 ? 5.017 2.885 4.981 1.00 81.31 86 ALA A C 1
ATOM 620 O O . ALA A 1 86 ? 4.330 3.904 5.023 1.00 81.31 86 ALA A O 1
ATOM 621 N N . VAL A 1 87 ? 5.402 2.324 3.839 1.00 73.81 87 VAL A N 1
ATOM 622 C CA . VAL A 1 87 ? 4.873 2.722 2.531 1.00 73.81 87 VAL A CA 1
ATOM 623 C C . VAL A 1 87 ? 3.497 2.064 2.365 1.00 73.81 87 VAL A C 1
ATOM 625 O O . VAL A 1 87 ? 3.342 0.864 2.626 1.00 73.81 87 VAL A O 1
ATOM 628 N N . ALA A 1 88 ? 2.471 2.831 2.002 1.00 70.06 88 ALA A N 1
ATOM 629 C CA . ALA A 1 88 ? 1.147 2.306 1.698 1.00 70.06 88 ALA A CA 1
ATOM 630 C C . ALA A 1 88 ? 1.145 1.526 0.368 1.00 70.06 88 ALA A C 1
ATOM 632 O O . ALA A 1 88 ? 2.036 1.607 -0.475 1.00 70.06 88 ALA A O 1
ATOM 633 N N . LYS A 1 89 ? 0.169 0.623 0.235 1.00 72.50 89 LYS A N 1
ATOM 634 C CA . LYS A 1 89 ? 0.220 -0.466 -0.753 1.00 72.50 89 LYS A CA 1
ATOM 635 C C . LYS A 1 89 ? -0.382 -0.117 -2.117 1.00 72.50 89 LYS A C 1
ATOM 637 O O . LYS A 1 89 ? -0.411 -0.991 -2.978 1.00 72.50 89 LYS A O 1
ATOM 642 N N . ILE A 1 90 ? -0.911 1.095 -2.318 1.00 65.00 90 ILE A N 1
ATOM 643 C CA . ILE A 1 90 ? -1.623 1.467 -3.551 1.00 65.00 90 ILE A CA 1
ATOM 644 C C . ILE A 1 90 ? -1.412 2.952 -3.860 1.00 65.00 90 ILE A C 1
ATOM 646 O O . ILE A 1 90 ? -1.914 3.802 -3.135 1.00 65.00 90 ILE A O 1
ATOM 650 N N . GLY A 1 91 ? -0.764 3.244 -4.992 1.00 62.28 91 GLY A N 1
ATOM 651 C CA . GLY A 1 91 ? -0.662 4.608 -5.533 1.00 62.28 91 GLY A CA 1
ATOM 652 C C . GLY A 1 91 ? 0.382 5.506 -4.862 1.00 62.28 91 GLY A C 1
ATOM 653 O O . GLY A 1 91 ? 0.354 6.716 -5.066 1.00 62.28 91 GLY A O 1
ATOM 654 N N . ASP A 1 92 ? 1.290 4.932 -4.077 1.00 63.09 92 ASP A N 1
ATOM 655 C CA . ASP A 1 92 ? 2.247 5.679 -3.266 1.00 63.09 92 ASP A CA 1
ATOM 656 C C . ASP A 1 92 ? 3.421 6.270 -4.056 1.00 63.09 92 ASP A C 1
ATOM 658 O O . ASP A 1 92 ? 4.019 5.631 -4.922 1.00 63.09 92 ASP A O 1
ATOM 662 N N . THR A 1 93 ? 3.813 7.479 -3.658 1.00 61.88 93 THR A N 1
ATOM 663 C CA . THR A 1 93 ? 5.090 8.112 -4.006 1.00 61.88 93 THR A CA 1
ATOM 664 C C . THR A 1 93 ? 6.020 8.062 -2.796 1.00 61.88 93 THR A C 1
ATOM 666 O O . THR A 1 93 ? 5.616 8.465 -1.706 1.00 61.88 93 THR A O 1
ATOM 669 N N . MET A 1 94 ? 7.270 7.624 -2.961 1.00 65.44 94 MET A N 1
ATOM 670 C CA . MET A 1 94 ? 8.267 7.714 -1.887 1.00 65.44 94 MET A CA 1
ATOM 671 C C . MET A 1 94 ? 8.815 9.140 -1.772 1.00 65.44 94 MET A C 1
ATOM 673 O O . MET A 1 94 ? 9.150 9.764 -2.779 1.00 65.44 94 MET A O 1
ATOM 677 N N . THR A 1 95 ? 8.944 9.644 -0.544 1.00 60.16 95 THR A N 1
ATOM 678 C CA . THR A 1 95 ? 9.738 10.839 -0.236 1.00 60.16 95 THR A CA 1
ATOM 679 C C . THR A 1 95 ? 11.130 10.405 0.237 1.00 60.16 95 THR A C 1
ATOM 681 O O . THR A 1 95 ? 11.260 9.574 1.131 1.00 60.16 95 THR A O 1
ATOM 684 N N . GLY A 1 96 ? 12.186 10.943 -0.386 1.00 67.81 96 GLY A N 1
ATOM 685 C CA . GLY A 1 96 ? 13.580 10.537 -0.145 1.00 67.81 96 GLY A CA 1
ATOM 686 C C . GLY A 1 96 ? 14.188 9.704 -1.282 1.00 67.81 96 GLY A C 1
ATOM 687 O O . GLY A 1 96 ? 13.529 9.403 -2.275 1.00 67.81 96 GLY A O 1
ATOM 688 N N . GLY A 1 97 ? 15.480 9.382 -1.167 1.00 67.88 97 GLY A N 1
ATOM 689 C CA . GLY A 1 97 ? 16.192 8.581 -2.166 1.00 67.88 97 GLY A CA 1
ATOM 690 C C . GLY A 1 97 ? 15.876 7.090 -2.036 1.00 67.88 97 GLY A C 1
ATOM 691 O O . GLY A 1 97 ? 15.959 6.536 -0.943 1.00 67.88 97 GLY A O 1
ATOM 692 N N . LEU A 1 98 ? 15.555 6.434 -3.153 1.00 78.00 98 LEU A N 1
ATOM 693 C CA . LEU A 1 98 ? 15.512 4.975 -3.234 1.00 78.00 98 LEU A CA 1
ATOM 694 C C . LEU A 1 98 ? 16.925 4.444 -3.497 1.00 78.00 98 LEU A C 1
ATOM 696 O O . LEU A 1 98 ? 17.454 4.626 -4.593 1.00 78.00 98 LEU A O 1
ATOM 700 N N . THR A 1 99 ? 17.518 3.764 -2.517 1.00 71.81 99 THR A N 1
ATOM 701 C CA . THR A 1 99 ? 18.777 3.031 -2.705 1.00 71.81 99 THR A CA 1
ATOM 702 C C . THR A 1 99 ? 18.461 1.557 -2.916 1.00 71.81 99 THR A C 1
ATOM 704 O O . THR A 1 99 ? 17.926 0.904 -2.023 1.00 71.81 99 THR A O 1
ATOM 707 N N . LEU A 1 100 ? 18.793 1.029 -4.092 1.00 78.12 100 LEU A N 1
ATOM 708 C CA . LEU A 1 100 ? 18.660 -0.391 -4.406 1.00 78.12 100 LEU A CA 1
ATOM 709 C C . LEU A 1 100 ? 20.038 -1.045 -4.254 1.00 78.12 100 LEU A C 1
ATOM 711 O O . LEU A 1 100 ? 20.974 -0.663 -4.956 1.00 78.12 100 LEU A O 1
ATOM 715 N N . VAL A 1 101 ? 20.177 -1.975 -3.307 1.00 66.19 101 VAL A N 1
ATOM 716 C CA . VAL A 1 101 ? 21.435 -2.683 -3.023 1.00 66.19 101 VAL A CA 1
ATOM 717 C C . VAL A 1 101 ? 21.179 -4.182 -3.205 1.00 66.19 101 VAL A C 1
ATOM 719 O O . VAL A 1 101 ? 20.300 -4.720 -2.540 1.00 66.19 101 VAL A O 1
ATOM 722 N N . GLU A 1 102 ? 21.955 -4.810 -4.096 1.00 63.53 102 GLU A N 1
ATOM 723 C CA . GLU A 1 102 ? 21.928 -6.229 -4.526 1.00 63.53 102 GLU A CA 1
ATOM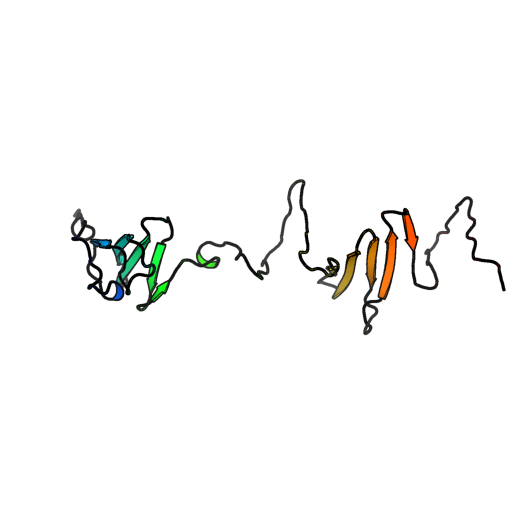 724 C C . GLU A 1 102 ? 20.966 -6.632 -5.670 1.00 63.53 102 GLU A C 1
ATOM 726 O O . GLU A 1 102 ? 20.090 -5.878 -6.097 1.00 63.53 102 GLU A O 1
ATOM 731 N N . SER A 1 103 ? 21.262 -7.810 -6.240 1.00 56.53 103 SER A N 1
ATOM 732 C CA . SER A 1 103 ? 20.704 -8.443 -7.446 1.00 56.53 103 SER A CA 1
ATOM 733 C C . SER A 1 103 ? 19.185 -8.666 -7.378 1.00 56.53 103 SER A C 1
ATOM 735 O O . SER A 1 103 ? 18.623 -8.787 -6.298 1.00 56.53 103 SER A O 1
ATOM 737 N N . ASP A 1 104 ? 18.536 -8.792 -8.542 1.00 61.47 104 ASP A N 1
ATOM 738 C CA . ASP A 1 104 ? 17.115 -9.170 -8.721 1.00 61.47 104 ASP A CA 1
ATOM 739 C C . ASP A 1 104 ? 16.056 -8.055 -8.596 1.00 61.47 104 ASP A C 1
ATOM 741 O O . ASP A 1 104 ? 14.870 -8.315 -8.375 1.00 61.47 104 ASP A O 1
ATOM 745 N N . ILE A 1 105 ? 16.430 -6.798 -8.847 1.00 73.50 105 ILE A N 1
ATOM 746 C CA . ILE A 1 105 ? 15.453 -5.718 -9.066 1.00 73.50 105 ILE A CA 1
ATOM 747 C C . ILE A 1 105 ? 14.676 -5.997 -10.361 1.00 73.50 105 ILE A C 1
ATOM 749 O O . ILE A 1 105 ? 15.227 -5.904 -11.458 1.00 73.50 105 ILE A O 1
ATOM 753 N N . VAL A 1 106 ? 13.373 -6.278 -10.250 1.00 67.69 106 VAL A N 1
ATOM 754 C CA . VAL A 1 106 ? 12.479 -6.424 -11.409 1.00 67.69 106 VAL A CA 1
ATOM 755 C C . VAL A 1 106 ? 11.409 -5.339 -11.390 1.00 67.69 106 VAL A C 1
ATOM 757 O O . VAL A 1 106 ? 10.519 -5.336 -10.541 1.00 67.69 106 VAL A O 1
ATOM 760 N N . LEU A 1 107 ? 11.455 -4.442 -12.375 1.00 73.88 107 LEU A N 1
ATOM 761 C CA . LEU A 1 107 ? 10.399 -3.465 -12.629 1.00 73.88 107 LEU A CA 1
ATOM 762 C C . LEU A 1 107 ? 9.387 -4.088 -13.602 1.00 73.88 107 LEU A C 1
ATOM 764 O O . LEU A 1 107 ? 9.703 -4.284 -14.770 1.00 73.88 107 LEU A O 1
ATOM 768 N N . LYS A 1 108 ? 8.177 -4.421 -13.132 1.00 65.94 108 LYS A N 1
ATOM 769 C CA . LYS A 1 108 ? 7.082 -4.947 -13.972 1.00 65.94 108 LYS A CA 1
ATOM 770 C C . LYS A 1 108 ? 5.970 -3.913 -14.080 1.00 65.94 108 LYS A C 1
ATOM 772 O O . LYS A 1 108 ? 5.552 -3.373 -13.060 1.00 65.94 108 LYS A O 1
ATOM 777 N N . THR A 1 109 ? 5.442 -3.690 -15.277 1.00 60.91 109 THR A N 1
ATOM 778 C CA . THR A 1 109 ? 4.154 -3.007 -15.447 1.00 60.91 109 THR A CA 1
ATOM 779 C C . THR A 1 109 ? 3.069 -4.046 -15.682 1.00 60.91 109 THR A C 1
ATOM 781 O O . THR A 1 109 ? 3.281 -5.042 -16.368 1.00 60.91 109 THR A O 1
ATOM 784 N N . SER A 1 110 ? 1.910 -3.846 -15.063 1.00 56.62 110 SER A N 1
ATOM 785 C CA . SER A 1 110 ? 0.730 -4.704 -15.227 1.00 56.62 110 SER A CA 1
ATOM 786 C C . SER A 1 110 ? -0.280 -4.139 -16.231 1.00 56.62 110 SER A C 1
ATOM 788 O O . SER A 1 110 ? -1.366 -4.697 -16.379 1.00 56.62 110 SER A O 1
ATOM 790 N N . SER A 1 111 ? 0.049 -3.039 -16.916 1.00 57.25 111 SER A N 1
ATOM 791 C CA . SER A 1 111 ? -0.758 -2.503 -18.010 1.00 57.25 111 SER A CA 1
ATOM 792 C C . SER A 1 111 ? -0.580 -3.347 -19.270 1.00 57.25 111 SER A C 1
ATOM 794 O O . SER A 1 111 ? 0.524 -3.785 -19.582 1.00 57.25 111 SER A O 1
ATOM 796 N N . SER A 1 112 ? -1.667 -3.539 -20.020 1.00 52.66 112 SER A N 1
ATOM 797 C CA . SER A 1 112 ? -1.634 -4.095 -21.383 1.00 52.66 112 SER A CA 1
ATOM 798 C C . SER A 1 112 ? -0.866 -3.208 -22.369 1.00 52.66 112 SER A C 1
ATOM 800 O O . SER A 1 112 ? -0.514 -3.660 -23.454 1.00 52.66 112 SER A O 1
ATOM 802 N N . ASP A 1 113 ? -0.607 -1.959 -21.980 1.00 58.53 113 ASP A N 1
ATOM 803 C CA . ASP A 1 113 ? 0.179 -0.987 -22.726 1.00 58.53 113 ASP A CA 1
ATOM 804 C C . ASP A 1 113 ? 1.637 -1.014 -22.253 1.00 58.53 113 ASP A C 1
ATOM 806 O O . ASP A 1 113 ? 1.912 -1.209 -21.064 1.00 58.53 113 ASP A O 1
ATOM 810 N N . SER A 1 114 ? 2.567 -0.840 -23.196 1.00 63.94 114 SER A N 1
ATOM 811 C CA . SER A 1 114 ? 4.016 -0.987 -23.010 1.00 63.94 114 SER A CA 1
ATOM 812 C C . SER A 1 114 ? 4.518 -0.299 -21.731 1.00 63.94 114 SER A C 1
ATOM 814 O O . SER A 1 114 ? 4.193 0.876 -21.545 1.00 63.94 114 SER A O 1
ATOM 816 N N . PRO A 1 115 ? 5.332 -0.953 -20.875 1.00 65.31 115 PRO A N 1
ATOM 817 C CA . PRO A 1 115 ? 6.012 -0.279 -19.773 1.00 65.31 115 PRO A CA 1
ATOM 818 C C . PRO A 1 115 ? 6.791 0.931 -20.279 1.00 65.31 115 PRO A C 1
ATOM 820 O O . PRO A 1 115 ? 7.835 0.761 -20.902 1.00 65.31 115 PRO A O 1
ATOM 823 N N . GLN A 1 116 ? 6.302 2.140 -20.012 1.00 74.69 116 GLN A N 1
ATOM 824 C CA . GLN A 1 116 ? 7.031 3.373 -20.286 1.00 74.69 116 GLN A CA 1
ATOM 825 C C . GLN A 1 116 ? 7.753 3.810 -19.015 1.00 74.69 116 GLN A C 1
ATOM 827 O O . GLN A 1 116 ? 7.132 4.094 -17.991 1.00 74.69 116 GLN A O 1
ATOM 832 N N . TYR A 1 117 ? 9.075 3.864 -19.089 1.00 80.00 117 TYR A N 1
ATOM 833 C CA . TYR A 1 117 ? 9.937 4.409 -18.055 1.00 80.00 117 TYR A CA 1
ATOM 834 C C . TYR A 1 117 ? 10.460 5.760 -18.518 1.00 80.00 117 TYR A C 1
ATOM 836 O O . TYR A 1 117 ? 11.070 5.870 -19.581 1.00 80.00 117 TYR A O 1
ATOM 844 N N . THR A 1 118 ? 10.267 6.791 -17.705 1.00 77.44 118 THR A N 1
ATOM 845 C CA . THR A 1 118 ? 10.849 8.110 -17.951 1.00 77.44 118 THR A CA 1
ATOM 846 C C . THR A 1 118 ? 11.988 8.342 -16.973 1.00 77.44 118 THR A C 1
ATOM 848 O O . THR A 1 118 ? 11.781 8.350 -15.761 1.00 77.44 118 THR A O 1
ATOM 851 N N . ILE A 1 119 ? 13.192 8.580 -17.488 1.00 79.94 119 ILE A N 1
ATOM 852 C CA . ILE A 1 119 ? 14.308 9.097 -16.694 1.00 79.94 119 ILE A CA 1
ATOM 853 C C . ILE A 1 119 ? 14.315 10.612 -16.865 1.00 79.94 119 ILE A C 1
ATOM 855 O O . ILE A 1 119 ? 14.436 11.097 -17.988 1.00 79.94 119 ILE A O 1
ATOM 859 N N . ILE A 1 120 ? 14.185 11.355 -15.765 1.00 74.50 120 ILE A N 1
ATOM 860 C CA . ILE A 1 120 ? 14.181 12.823 -15.766 1.00 74.50 120 ILE A CA 1
ATOM 861 C C . ILE A 1 120 ? 15.422 13.322 -15.035 1.00 74.50 120 ILE A C 1
ATOM 863 O O . ILE A 1 120 ? 15.654 12.982 -13.876 1.00 74.50 120 ILE A O 1
ATOM 867 N N . ASN A 1 121 ? 16.196 14.182 -15.690 1.00 73.06 121 ASN A N 1
ATOM 868 C CA . ASN A 1 121 ? 17.150 15.033 -15.001 1.00 73.06 121 ASN A CA 1
ATOM 869 C C . ASN A 1 121 ? 16.374 16.197 -14.377 1.00 73.06 121 ASN A C 1
ATOM 871 O O . ASN A 1 121 ? 15.959 17.121 -15.073 1.00 73.06 121 ASN A O 1
ATOM 875 N N . THR A 1 122 ? 16.154 16.151 -13.068 1.00 74.56 122 THR A N 1
ATOM 876 C CA . THR A 1 122 ? 15.330 17.141 -12.357 1.00 74.56 122 THR A CA 1
ATOM 877 C C . THR A 1 122 ? 15.956 18.534 -12.310 1.00 74.56 122 THR A C 1
ATOM 879 O O . THR A 1 122 ? 15.230 19.515 -12.179 1.00 74.56 122 THR A O 1
ATOM 882 N N . THR A 1 123 ? 17.276 18.645 -12.475 1.00 75.00 123 THR A N 1
ATOM 883 C CA . THR A 1 123 ? 17.985 19.930 -12.534 1.00 75.00 123 THR A CA 1
ATOM 884 C C . THR A 1 123 ? 17.770 20.633 -13.871 1.00 75.00 123 THR A C 1
ATOM 886 O O . THR A 1 123 ? 17.624 21.851 -13.908 1.00 75.00 123 THR A O 1
ATOM 889 N N . THR A 1 124 ? 17.765 19.886 -14.979 1.00 76.75 124 THR A N 1
ATOM 890 C CA . THR A 1 124 ? 17.661 20.461 -16.333 1.00 76.75 124 THR A CA 1
ATOM 891 C C . THR A 1 124 ? 16.272 20.326 -16.956 1.00 76.75 124 THR A C 1
ATOM 893 O O . THR A 1 124 ? 16.012 20.930 -17.993 1.00 76.75 124 THR A O 1
ATOM 896 N N . GLY A 1 125 ? 15.389 19.514 -16.369 1.00 68.81 125 GLY A N 1
ATOM 897 C CA . GLY A 1 125 ? 14.082 19.159 -16.928 1.00 68.81 125 GLY A CA 1
ATOM 898 C C . GLY A 1 125 ? 14.151 18.229 -18.145 1.00 68.81 125 GLY A C 1
ATOM 899 O O . GLY A 1 125 ? 13.114 17.870 -18.702 1.00 68.81 125 GLY A O 1
ATOM 900 N N . ALA A 1 126 ? 15.352 17.825 -18.574 1.00 70.25 126 ALA A N 1
ATOM 901 C CA . ALA A 1 126 ? 15.521 16.900 -19.685 1.00 70.25 126 ALA A CA 1
ATOM 902 C C . ALA A 1 126 ? 14.980 15.517 -19.309 1.00 70.25 126 ALA A C 1
ATOM 904 O O . ALA A 1 126 ? 15.207 15.040 -18.195 1.00 70.25 126 ALA A O 1
ATOM 905 N N . SER A 1 127 ? 14.302 14.855 -20.245 1.00 74.44 127 SER A N 1
ATOM 906 C CA . SER A 1 127 ? 13.786 13.506 -20.035 1.00 74.44 127 SER A CA 1
ATOM 907 C C . SER A 1 127 ? 14.091 12.581 -21.204 1.00 74.44 127 SER A C 1
ATOM 909 O O . SER A 1 127 ? 14.154 13.001 -22.361 1.00 74.44 127 SER A O 1
ATOM 911 N N . VAL A 1 128 ? 14.278 11.307 -20.877 1.00 78.94 128 VAL A N 1
ATOM 912 C CA . VAL A 1 128 ? 14.363 10.210 -21.836 1.00 78.94 128 VAL A CA 1
ATOM 913 C C . VAL A 1 128 ? 13.267 9.222 -21.485 1.00 78.94 128 VAL A C 1
ATOM 915 O O . VAL A 1 128 ? 13.210 8.738 -20.356 1.00 78.94 128 VAL A O 1
ATOM 918 N N . ASN A 1 129 ? 12.402 8.934 -22.451 1.00 83.50 129 ASN A N 1
ATOM 919 C CA . ASN A 1 129 ? 11.366 7.924 -22.301 1.00 83.50 129 ASN A CA 1
ATOM 920 C C . ASN A 1 129 ? 11.848 6.638 -22.959 1.00 83.50 129 ASN A C 1
ATOM 922 O O . ASN A 1 129 ? 12.343 6.658 -24.085 1.00 83.50 129 ASN A O 1
ATOM 926 N N . MET A 1 130 ? 11.706 5.525 -22.263 1.00 86.12 130 MET A N 1
ATOM 927 C CA . MET A 1 130 ? 12.101 4.206 -22.726 1.00 86.12 130 MET A CA 1
ATOM 928 C C . MET A 1 130 ? 10.920 3.271 -22.569 1.00 86.12 130 MET A C 1
ATOM 930 O O . MET A 1 130 ? 10.208 3.356 -21.572 1.00 86.12 130 MET A O 1
ATOM 934 N N . ASP A 1 131 ? 10.725 2.364 -23.513 1.00 84.88 131 ASP A N 1
ATOM 935 C CA . ASP A 1 131 ? 9.794 1.268 -23.303 1.00 84.88 131 ASP A CA 1
ATOM 936 C C . ASP A 1 131 ? 10.292 -0.057 -23.864 1.00 84.88 131 ASP A C 1
ATOM 938 O O . ASP A 1 131 ? 11.255 -0.134 -24.636 1.00 84.88 131 ASP A O 1
ATOM 942 N N . LEU A 1 132 ? 9.615 -1.106 -23.411 1.00 83.94 132 LEU A N 1
ATOM 943 C CA . LEU A 1 132 ? 9.698 -2.440 -23.970 1.00 83.94 132 LEU A CA 1
ATOM 944 C C . LEU A 1 132 ? 8.296 -2.827 -24.437 1.00 83.94 132 LEU A C 1
ATOM 946 O O . LEU A 1 132 ? 7.404 -3.025 -23.616 1.00 83.94 132 LEU A O 1
ATOM 950 N N . ILE A 1 133 ? 8.093 -2.923 -25.749 1.00 80.81 133 ILE A N 1
ATOM 951 C CA . ILE A 1 133 ? 6.863 -3.483 -26.320 1.00 80.81 133 ILE A CA 1
ATOM 952 C C . ILE A 1 133 ? 7.197 -4.802 -26.998 1.00 80.81 133 ILE A C 1
ATOM 954 O O . ILE A 1 133 ? 8.119 -4.850 -27.810 1.00 80.81 133 ILE A O 1
ATOM 958 N N . ASP A 1 134 ? 6.462 -5.862 -26.676 1.00 81.94 134 ASP A N 1
ATOM 959 C CA . ASP A 1 134 ? 6.714 -7.210 -27.187 1.00 81.94 134 ASP A CA 1
ATOM 960 C C . ASP A 1 134 ? 8.188 -7.625 -27.000 1.00 81.94 134 ASP A C 1
ATOM 962 O O . ASP A 1 134 ? 8.612 -7.964 -25.896 1.00 81.94 134 ASP A O 1
ATOM 966 N N . ARG A 1 135 ? 8.984 -7.558 -28.075 1.00 83.06 135 ARG A N 1
ATOM 967 C CA . ARG A 1 135 ? 10.425 -7.846 -28.106 1.00 83.06 135 ARG A CA 1
ATOM 968 C C . ARG A 1 135 ? 11.259 -6.661 -28.590 1.00 83.06 135 ARG A C 1
ATOM 970 O O . ARG A 1 135 ? 12.345 -6.850 -29.111 1.00 83.06 135 ARG A O 1
ATOM 977 N N . ARG A 1 136 ? 10.772 -5.428 -28.459 1.00 84.50 136 ARG A N 1
ATOM 978 C CA . ARG A 1 136 ? 11.454 -4.223 -28.953 1.00 84.50 136 ARG A CA 1
ATOM 979 C C . ARG A 1 136 ? 11.723 -3.253 -27.826 1.00 84.50 136 ARG A C 1
ATOM 981 O O . ARG A 1 136 ? 10.786 -2.721 -27.233 1.00 84.50 136 ARG A O 1
ATOM 988 N N . PHE A 1 137 ? 12.998 -2.974 -27.596 1.00 87.06 137 PHE A N 1
ATOM 989 C CA . PHE A 1 137 ? 13.413 -1.855 -26.766 1.00 87.06 137 PHE A CA 1
ATOM 990 C C . PHE A 1 137 ? 13.382 -0.573 -27.601 1.00 87.06 137 PHE A C 1
ATOM 992 O O . PHE A 1 137 ? 13.945 -0.527 -28.700 1.00 87.06 137 PHE A O 1
ATOM 999 N N . ARG A 1 138 ? 12.718 0.474 -27.108 1.00 86.06 138 ARG A N 1
ATOM 1000 C CA . ARG A 1 138 ? 12.586 1.749 -27.824 1.00 86.06 138 ARG A CA 1
ATOM 1001 C C . ARG A 1 138 ? 12.953 2.911 -26.918 1.00 86.06 138 ARG A C 1
ATOM 1003 O O . ARG A 1 138 ? 12.640 2.907 -25.731 1.00 86.06 138 ARG A O 1
ATOM 1010 N N . ILE A 1 139 ? 13.571 3.933 -27.505 1.00 86.06 139 ILE A N 1
ATOM 1011 C CA . ILE A 1 139 ? 13.813 5.215 -26.838 1.00 86.06 139 ILE A CA 1
ATOM 1012 C C . ILE A 1 139 ? 13.046 6.298 -27.586 1.00 86.06 139 ILE A C 1
ATOM 1014 O O . ILE A 1 139 ? 13.131 6.414 -28.815 1.00 86.06 139 ILE A O 1
ATOM 1018 N N . PHE A 1 140 ? 12.324 7.115 -26.830 1.00 79.75 140 PHE A N 1
ATOM 1019 C CA . PHE A 1 140 ? 11.613 8.287 -27.305 1.00 79.75 140 PHE A CA 1
ATOM 1020 C C . PHE A 1 140 ? 12.227 9.536 -26.689 1.00 79.75 140 PHE A C 1
ATOM 1022 O O . PHE A 1 140 ? 12.470 9.626 -25.484 1.00 79.75 140 PHE A O 1
ATOM 1029 N N . GLY A 1 141 ? 12.443 10.522 -27.547 1.00 70.88 141 GLY A N 1
ATOM 1030 C CA . GLY A 1 141 ? 12.769 11.879 -27.147 1.00 70.88 141 GLY A CA 1
ATOM 1031 C C . GLY A 1 141 ? 11.517 12.739 -27.223 1.00 70.88 141 GLY A C 1
ATOM 1032 O O . GLY A 1 141 ? 10.634 12.487 -28.046 1.00 70.88 141 GLY A O 1
ATOM 1033 N N . VAL A 1 142 ? 11.455 13.771 -26.391 1.00 65.19 142 VAL A N 1
ATOM 1034 C CA . VAL A 1 142 ? 10.449 14.828 -26.510 1.00 65.19 142 VAL A CA 1
ATOM 1035 C C . VAL A 1 142 ? 11.176 16.074 -27.018 1.00 65.19 142 VAL A C 1
ATOM 1037 O O . VAL A 1 142 ? 11.938 16.673 -26.258 1.00 65.19 142 VAL A O 1
ATOM 1040 N N . PRO A 1 143 ? 11.038 16.449 -28.304 1.00 59.72 143 PRO A N 1
ATOM 1041 C CA . PRO A 1 143 ? 11.580 17.712 -28.785 1.00 59.72 143 PRO A CA 1
ATOM 1042 C C . PRO A 1 143 ? 10.883 18.876 -28.072 1.00 59.72 143 PRO A C 1
ATOM 1044 O O . PRO A 1 143 ? 9.731 18.762 -27.650 1.00 59.72 143 PRO A O 1
ATOM 1047 N N . TRP A 1 144 ? 11.582 20.002 -27.929 1.00 57.94 144 TRP A N 1
ATOM 1048 C CA . TRP A 1 144 ? 11.059 21.168 -27.217 1.00 57.94 144 TRP A CA 1
ATOM 1049 C C . TRP A 1 144 ? 9.707 21.612 -27.805 1.00 57.94 144 TRP A C 1
ATOM 1051 O O . TRP A 1 144 ? 9.632 22.011 -28.965 1.00 57.94 144 TRP A O 1
ATOM 1061 N N . GLY A 1 145 ? 8.635 21.489 -27.011 1.00 59.06 145 GLY A N 1
ATOM 1062 C CA . GLY A 1 145 ? 7.271 21.875 -27.396 1.00 59.06 145 GLY A CA 1
ATOM 1063 C C . GLY A 1 145 ? 6.501 20.887 -28.288 1.00 59.06 145 GLY A C 1
ATOM 1064 O O . GLY A 1 145 ? 5.410 21.234 -28.735 1.00 59.06 145 GLY A O 1
ATOM 1065 N N . GLY A 1 146 ? 7.024 19.683 -28.557 1.00 60.62 146 GLY A N 1
ATOM 1066 C CA . GLY A 1 146 ? 6.367 18.655 -29.382 1.00 60.62 146 GLY A CA 1
ATOM 1067 C C . GLY A 1 146 ? 5.968 17.386 -28.617 1.00 60.62 146 GLY A C 1
ATOM 1068 O O . GLY A 1 146 ? 6.341 17.196 -27.463 1.00 60.62 146 GLY A O 1
ATOM 1069 N N . GLY A 1 147 ? 5.205 16.499 -29.267 1.00 67.75 147 GLY A N 1
ATOM 1070 C CA . GLY A 1 147 ? 4.8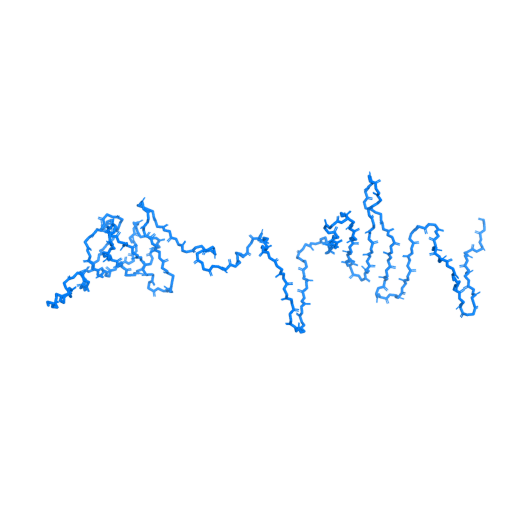88 15.161 -28.743 1.00 67.75 147 GLY A CA 1
ATOM 1071 C C . GLY A 1 147 ? 6.084 14.192 -28.800 1.00 67.75 147 GLY A C 1
ATOM 1072 O O . GLY A 1 147 ? 7.083 14.492 -29.457 1.00 67.75 147 GLY A O 1
ATOM 1073 N N . PRO A 1 148 ? 6.010 13.025 -28.134 1.00 67.50 148 PRO A N 1
ATOM 1074 C CA . PRO A 1 148 ? 7.098 12.050 -28.114 1.00 67.50 148 PRO A CA 1
ATOM 1075 C C . PRO A 1 148 ? 7.395 11.506 -29.518 1.00 67.50 148 PRO A C 1
ATOM 1077 O O . PRO A 1 148 ? 6.503 11.050 -30.231 1.00 67.50 148 PRO A O 1
ATOM 1080 N N . VAL A 1 149 ? 8.671 11.517 -29.904 1.00 70.12 149 VAL A N 1
ATOM 1081 C CA . VAL A 1 149 ? 9.155 10.996 -31.188 1.00 70.12 149 VAL A CA 1
ATOM 1082 C C . VAL A 1 149 ? 10.091 9.827 -30.920 1.00 70.12 149 VAL A C 1
ATOM 1084 O O . VAL A 1 149 ? 11.043 9.955 -30.147 1.00 70.12 149 VAL A O 1
ATOM 1087 N N . LYS A 1 150 ? 9.846 8.692 -31.581 1.00 73.00 150 LYS A N 1
ATOM 1088 C CA . LYS A 1 150 ? 10.726 7.518 -31.532 1.00 73.00 150 LYS A CA 1
ATOM 1089 C C . LYS A 1 150 ? 12.093 7.882 -32.120 1.00 73.00 150 LYS A C 1
ATOM 1091 O O . LYS A 1 150 ? 12.180 8.269 -33.281 1.00 73.00 150 LYS A O 1
ATOM 1096 N N . GLN A 1 151 ? 13.140 7.751 -31.316 1.00 76.44 151 GLN A N 1
ATOM 1097 C CA . GLN A 1 151 ? 14.518 8.082 -31.695 1.00 76.44 151 GLN A CA 1
ATOM 1098 C C . GLN A 1 151 ? 15.327 6.835 -32.043 1.00 76.44 151 GLN A C 1
ATOM 1100 O O . GLN A 1 151 ? 16.232 6.890 -32.865 1.00 76.44 151 GLN A O 1
ATOM 1105 N N . PHE A 1 152 ? 14.992 5.710 -31.418 1.00 86.44 152 PHE A N 1
ATOM 1106 C CA . PHE A 1 152 ? 15.794 4.497 -31.454 1.00 86.44 152 PHE A CA 1
ATOM 1107 C C . PHE A 1 152 ? 14.886 3.288 -31.256 1.00 86.44 152 PHE A C 1
ATOM 1109 O O . PHE A 1 152 ? 13.944 3.324 -30.456 1.00 86.44 152 PHE A O 1
ATOM 1116 N N . THR A 1 153 ? 15.169 2.199 -31.956 1.00 86.25 153 THR A N 1
ATOM 1117 C CA . THR A 1 153 ? 14.589 0.885 -31.687 1.00 86.25 153 THR A CA 1
ATOM 1118 C C . THR A 1 153 ? 15.646 -0.191 -31.861 1.00 86.25 153 THR A C 1
ATOM 1120 O O . THR A 1 153 ? 16.411 -0.162 -32.823 1.00 86.25 153 THR A O 1
ATOM 1123 N N . PHE A 1 154 ? 15.647 -1.138 -30.930 1.00 88.38 154 PHE A N 1
ATOM 1124 C CA . PHE A 1 154 ? 16.384 -2.384 -31.032 1.00 88.38 154 PHE A CA 1
ATOM 1125 C C . PHE A 1 154 ? 15.407 -3.550 -30.883 1.00 88.38 154 PHE A C 1
ATOM 1127 O O . PHE A 1 154 ? 14.715 -3.662 -29.865 1.00 88.38 154 PHE A O 1
ATOM 1134 N N . ASP A 1 155 ? 15.312 -4.373 -31.921 1.00 87.25 155 ASP A N 1
ATOM 1135 C CA . ASP A 1 155 ? 14.514 -5.592 -31.921 1.00 87.25 155 ASP A CA 1
ATOM 1136 C C . ASP A 1 155 ? 15.333 -6.730 -31.300 1.00 87.25 155 ASP A C 1
ATOM 1138 O O . ASP A 1 155 ? 16.402 -7.094 -31.781 1.00 87.25 155 ASP A O 1
ATOM 1142 N N . LEU A 1 156 ? 14.846 -7.263 -30.185 1.00 85.25 156 LEU A N 1
ATOM 1143 C CA . LEU A 1 156 ? 15.515 -8.291 -29.390 1.00 85.25 156 LEU A CA 1
ATOM 1144 C C . LEU A 1 156 ? 15.376 -9.688 -30.005 1.00 85.25 156 LEU A C 1
ATOM 1146 O O . LEU A 1 156 ? 16.093 -10.595 -29.593 1.00 85.25 156 LEU A O 1
ATOM 1150 N N . GLU A 1 157 ? 14.447 -9.885 -30.943 1.00 87.06 157 GLU A N 1
ATOM 1151 C CA . GLU A 1 157 ? 14.258 -11.160 -31.637 1.00 87.06 157 GLU A CA 1
ATOM 1152 C C . GLU A 1 157 ? 15.162 -11.254 -32.863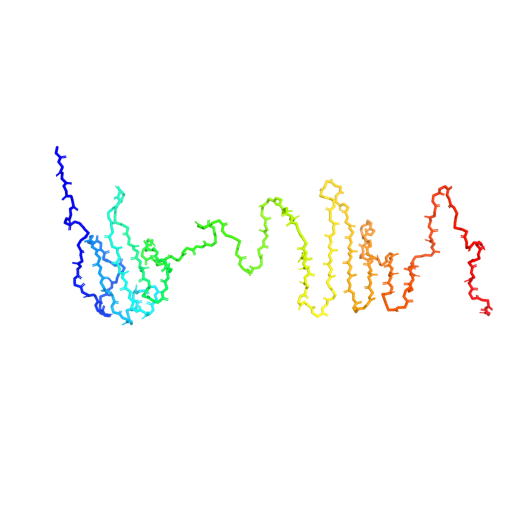 1.00 87.06 157 GLU A C 1
ATOM 1154 O O . GLU A 1 157 ? 15.809 -12.276 -33.083 1.00 87.06 157 GLU A O 1
ATOM 1159 N N . THR A 1 158 ? 15.231 -10.177 -33.644 1.00 84.81 158 THR A N 1
ATOM 1160 C CA . THR A 1 158 ? 15.988 -10.155 -34.904 1.00 84.81 158 THR A CA 1
ATOM 1161 C C . THR A 1 158 ? 17.368 -9.513 -34.774 1.00 84.81 158 THR A C 1
ATOM 1163 O O . THR A 1 158 ? 18.192 -9.653 -35.676 1.00 84.81 158 THR A O 1
ATOM 1166 N N . GLY A 1 159 ? 17.636 -8.802 -33.674 1.00 81.88 159 GLY A N 1
ATOM 1167 C CA . GLY A 1 159 ? 18.830 -7.972 -33.507 1.00 81.88 159 GLY A CA 1
ATOM 1168 C C . GLY A 1 159 ? 18.811 -6.699 -34.360 1.00 81.88 159 GLY A C 1
ATOM 1169 O O . GLY A 1 159 ? 19.840 -6.032 -34.481 1.00 81.88 159 GLY A O 1
ATOM 1170 N N . GLU A 1 160 ? 17.678 -6.362 -34.985 1.00 83.00 160 GLU A N 1
ATOM 1171 C CA . GLU A 1 160 ? 17.576 -5.207 -35.872 1.00 83.00 160 GLU A CA 1
ATOM 1172 C C . GLU A 1 160 ? 17.708 -3.899 -35.087 1.00 83.00 160 GLU A C 1
ATOM 1174 O O . GLU A 1 160 ? 16.999 -3.644 -34.111 1.00 83.00 160 GLU A O 1
ATOM 1179 N N . PHE A 1 161 ? 18.597 -3.034 -35.566 1.00 84.00 161 PHE A N 1
ATOM 1180 C CA . PHE A 1 161 ? 18.753 -1.671 -35.088 1.00 84.00 161 PHE A CA 1
ATOM 1181 C C . PHE A 1 161 ? 18.132 -0.691 -36.086 1.00 84.00 161 PHE A C 1
ATOM 1183 O O . PHE A 1 161 ? 18.473 -0.705 -37.269 1.00 84.00 161 PHE A O 1
ATOM 1190 N N . SER A 1 162 ? 17.263 0.200 -35.602 1.00 80.88 162 SER A N 1
ATOM 1191 C CA . SER A 1 162 ? 16.589 1.194 -36.438 1.00 80.88 162 SER A CA 1
ATOM 1192 C C . SER A 1 162 ? 16.522 2.567 -35.767 1.00 80.88 162 SER A C 1
ATOM 1194 O O . SER A 1 162 ? 16.142 2.702 -34.600 1.00 80.88 162 SER A O 1
ATOM 1196 N N . ILE A 1 163 ? 16.860 3.604 -36.536 1.00 81.12 163 ILE A N 1
ATOM 1197 C CA . ILE A 1 163 ? 16.668 5.013 -36.185 1.00 81.12 163 ILE A CA 1
ATOM 1198 C C . ILE A 1 163 ? 15.675 5.593 -37.200 1.00 81.12 163 ILE A C 1
ATOM 1200 O O . ILE A 1 163 ? 16.007 5.693 -38.378 1.00 81.12 163 ILE A O 1
ATOM 1204 N N . PRO A 1 164 ? 14.461 5.990 -36.777 1.00 69.44 164 PRO A N 1
ATOM 1205 C CA . PRO A 1 164 ? 13.441 6.503 -37.695 1.00 69.44 164 PRO A CA 1
ATOM 1206 C C . PRO A 1 164 ? 13.766 7.881 -38.285 1.00 69.44 164 PRO A C 1
ATOM 1208 O O . PRO A 1 164 ? 13.132 8.308 -39.248 1.00 69.44 164 PRO A O 1
ATOM 1211 N N . GLN A 1 165 ? 14.696 8.622 -37.676 1.00 65.25 165 GLN A N 1
ATOM 1212 C CA . GLN A 1 165 ? 15.106 9.935 -38.163 1.00 65.25 165 GLN A CA 1
ATOM 1213 C C . GLN A 1 165 ? 16.101 9.812 -39.323 1.00 65.25 165 GLN A C 1
ATOM 1215 O O . GLN A 1 165 ? 16.921 8.903 -39.368 1.00 65.25 165 GLN A O 1
ATOM 1220 N N . ALA A 1 166 ? 16.049 10.776 -40.245 1.00 55.66 166 ALA A N 1
ATOM 1221 C CA . ALA A 1 166 ? 16.719 10.724 -41.548 1.00 55.66 166 ALA A CA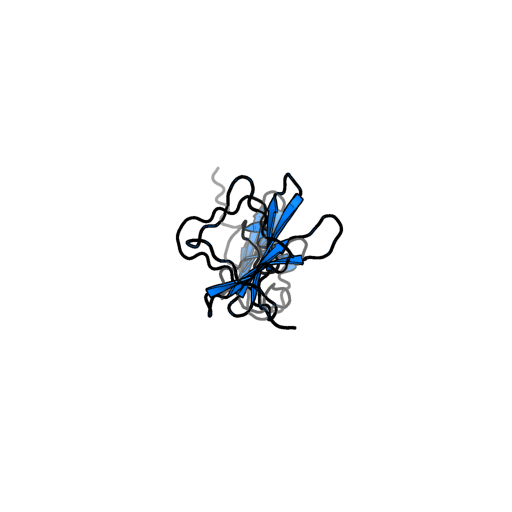 1
ATOM 1222 C C . ALA A 1 166 ? 18.257 10.594 -41.518 1.00 55.66 166 ALA A C 1
ATOM 1224 O O . ALA A 1 166 ? 18.862 10.374 -42.563 1.00 55.66 166 ALA A O 1
ATOM 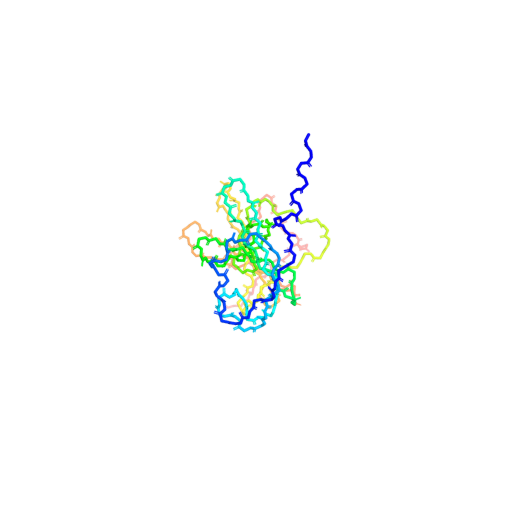1225 N N . SER A 1 167 ? 18.916 10.773 -40.368 1.00 59.25 167 SER A N 1
ATOM 1226 C CA . SER A 1 167 ? 20.368 10.598 -40.272 1.00 59.25 167 SER A CA 1
ATOM 1227 C C . SER A 1 167 ? 20.833 10.195 -38.879 1.00 59.25 167 SER A C 1
ATOM 1229 O O . SER A 1 167 ? 20.318 10.663 -37.865 1.00 59.25 167 SER A O 1
ATOM 1231 N N . ILE A 1 168 ? 21.883 9.376 -38.855 1.00 67.62 168 ILE A N 1
ATOM 1232 C CA . ILE A 1 168 ? 22.712 9.132 -37.678 1.00 67.62 168 ILE A CA 1
ATOM 1233 C C . ILE A 1 168 ? 23.851 10.153 -37.726 1.00 67.62 168 ILE A C 1
ATOM 1235 O O . ILE A 1 168 ? 24.618 10.180 -38.689 1.00 67.62 168 ILE A O 1
ATOM 1239 N N . ARG A 1 169 ? 23.951 11.027 -36.719 1.00 58.84 169 ARG A N 1
ATOM 1240 C CA . ARG A 1 169 ? 25.041 12.008 -36.627 1.00 58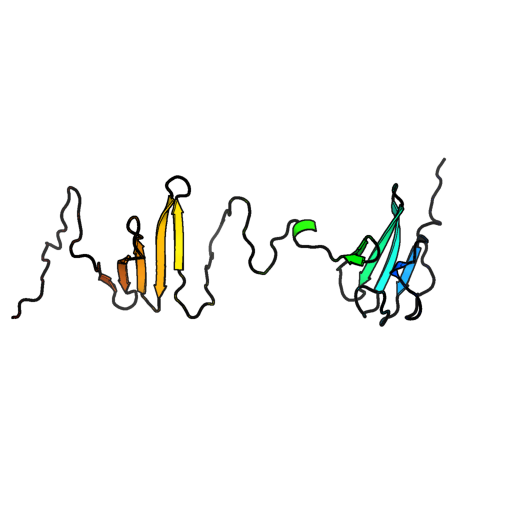.84 169 ARG A CA 1
ATOM 1241 C C . ARG A 1 169 ? 26.148 11.466 -35.738 1.00 58.84 169 ARG A C 1
ATOM 1243 O O . ARG A 1 169 ? 25.980 11.355 -34.528 1.00 58.84 169 ARG A O 1
ATOM 1250 N N . PHE A 1 170 ? 27.290 11.188 -36.341 1.00 64.69 170 PHE A N 1
ATOM 1251 C CA . PHE A 1 170 ? 28.539 10.961 -35.630 1.00 64.69 170 PHE A CA 1
ATOM 1252 C C . PHE A 1 170 ? 29.268 12.307 -35.554 1.00 64.69 170 PHE A C 1
ATOM 1254 O O . PHE A 1 170 ? 29.265 13.040 -36.537 1.00 64.69 170 PHE A O 1
ATOM 1261 N N . GLY A 1 171 ? 29.812 12.676 -34.391 1.00 63.22 171 GLY A N 1
ATOM 1262 C CA . GLY A 1 171 ? 30.550 13.932 -34.207 1.00 63.22 171 GLY A CA 1
ATOM 1263 C C . GLY A 1 171 ? 31.830 13.971 -35.050 1.00 63.22 171 GLY A C 1
ATOM 1264 O O . GLY A 1 171 ? 31.793 14.144 -36.260 1.00 63.22 171 GLY A O 1
ATOM 1265 N N . SER A 1 172 ? 32.994 13.802 -34.429 1.00 57.12 172 SER A N 1
ATOM 1266 C CA . SER A 1 172 ? 34.282 13.794 -35.142 1.00 57.12 172 SER A CA 1
ATOM 1267 C C . SER A 1 172 ? 34.731 12.404 -35.639 1.00 57.12 172 SER A C 1
ATOM 1269 O O . SER A 1 172 ? 35.921 12.197 -35.852 1.00 57.12 172 SER A O 1
ATOM 1271 N N . GLY A 1 173 ? 33.822 11.438 -35.829 1.00 58.12 173 GLY A N 1
ATOM 1272 C CA . GLY A 1 173 ? 34.165 10.039 -36.148 1.00 58.12 173 GLY A CA 1
ATOM 1273 C C . GLY A 1 173 ? 33.201 9.371 -37.132 1.00 58.12 173 GLY A C 1
ATOM 1274 O O . GLY A 1 173 ? 32.102 9.866 -37.341 1.00 58.12 173 GLY A O 1
ATOM 1275 N N . ILE A 1 174 ? 33.623 8.267 -37.758 1.00 51.28 174 ILE A N 1
ATOM 1276 C CA . ILE A 1 174 ? 32.946 7.598 -38.888 1.00 51.28 174 ILE A CA 1
ATOM 1277 C C . ILE A 1 174 ? 32.852 6.086 -38.611 1.00 51.28 174 ILE A C 1
ATOM 1279 O O . ILE A 1 174 ? 33.787 5.511 -38.055 1.00 51.28 174 ILE A O 1
ATOM 1283 N N . ILE A 1 175 ? 31.748 5.439 -39.015 1.00 66.38 175 ILE A N 1
ATOM 1284 C CA . ILE A 1 175 ? 31.608 3.970 -38.995 1.00 66.38 175 ILE A CA 1
ATOM 1285 C C . ILE A 1 175 ? 32.397 3.343 -40.147 1.00 66.38 175 ILE A C 1
ATOM 1287 O O . ILE A 1 175 ? 32.229 3.741 -41.298 1.00 66.38 175 ILE A O 1
ATOM 1291 N N . GLN A 1 176 ? 33.183 2.309 -39.823 1.00 52.28 176 GLN A N 1
ATOM 1292 C CA . GLN A 1 176 ? 33.801 1.365 -40.753 1.00 52.28 176 GLN A CA 1
ATOM 1293 C C . GLN A 1 176 ? 33.235 -0.053 -40.513 1.00 52.28 176 GLN A C 1
ATOM 1295 O O . GLN A 1 176 ? 33.436 -0.624 -39.454 1.00 52.28 176 GLN A O 1
ATOM 1300 N N . ALA A 1 177 ? 32.480 -0.598 -41.468 1.00 53.69 177 ALA A N 1
ATOM 1301 C CA . ALA A 1 177 ? 32.119 -2.022 -41.597 1.00 53.69 177 ALA A CA 1
ATOM 1302 C C . ALA A 1 177 ? 33.326 -2.942 -41.773 1.00 53.69 177 ALA A C 1
ATOM 1304 O O . ALA A 1 177 ? 33.167 -4.134 -41.574 1.00 53.69 177 ALA A O 1
ATOM 1305 N N . ASP A 1 178 ? 34.521 -2.440 -42.075 1.00 58.34 178 ASP A N 1
ATOM 1306 C CA . ASP A 1 178 ? 34.967 -2.288 -43.471 1.00 58.34 178 ASP A CA 1
ATOM 1307 C C . ASP A 1 178 ? 34.015 -1.475 -44.392 1.00 58.34 178 ASP A C 1
ATOM 1309 O O . ASP A 1 178 ? 33.558 -1.946 -45.427 1.00 58.34 178 ASP A O 1
ATOM 1313 N N . ALA A 1 179 ? 33.639 -0.258 -43.975 1.00 64.75 179 ALA A N 1
ATOM 1314 C CA . ALA A 1 179 ? 32.290 0.326 -44.181 1.00 64.75 179 ALA A CA 1
ATOM 1315 C C . ALA A 1 179 ? 31.657 0.249 -45.539 1.00 64.75 179 ALA A C 1
ATOM 1317 O O . ALA A 1 179 ? 31.966 1.072 -46.388 1.00 64.75 179 ALA A O 1
ATOM 1318 N N . ASN A 1 180 ? 30.580 -0.539 -45.607 1.00 57.53 180 ASN A N 1
ATOM 1319 C CA . ASN A 1 180 ? 29.506 -0.273 -46.537 1.00 57.53 180 ASN A CA 1
ATOM 1320 C C . ASN A 1 180 ? 28.146 -0.169 -45.845 1.00 57.53 180 ASN A C 1
ATOM 1322 O O . ASN A 1 180 ? 27.728 -1.032 -45.074 1.00 57.53 180 ASN A O 1
ATOM 1326 N N . ILE A 1 181 ? 27.483 0.936 -46.178 1.00 64.44 181 ILE A N 1
ATOM 1327 C CA . ILE A 1 181 ? 26.086 1.254 -45.911 1.00 64.44 181 ILE A CA 1
ATOM 1328 C C . ILE A 1 181 ? 25.395 1.180 -47.275 1.00 64.44 181 ILE A C 1
ATOM 1330 O O . ILE A 1 181 ? 25.703 1.984 -48.155 1.00 64.44 181 ILE A O 1
ATOM 1334 N N . TYR A 1 182 ? 24.481 0.229 -47.462 1.00 51.62 182 TYR A N 1
ATOM 1335 C CA . TYR A 1 182 ? 23.684 0.120 -48.685 1.00 51.62 182 TYR A CA 1
ATOM 1336 C C . TYR A 1 182 ? 22.237 0.542 -48.420 1.00 51.62 182 TYR A C 1
ATOM 1338 O O . TYR A 1 182 ? 21.593 0.036 -47.504 1.00 51.62 182 TYR A O 1
ATOM 1346 N N . GLY A 1 183 ? 21.733 1.461 -49.247 1.00 51.12 183 GLY A N 1
ATOM 1347 C CA . GLY A 1 183 ? 20.303 1.736 -49.410 1.00 51.12 183 GLY A CA 1
ATOM 1348 C C . GLY A 1 183 ? 19.757 0.997 -50.635 1.00 51.12 183 GLY A C 1
ATOM 1349 O O . GLY A 1 183 ? 20.518 0.665 -51.545 1.00 51.12 183 GLY A O 1
ATOM 1350 N N . ALA A 1 184 ? 18.452 0.715 -50.664 1.00 42.12 184 ALA A N 1
ATOM 1351 C CA . ALA A 1 184 ? 17.822 0.028 -51.789 1.00 42.12 184 ALA A CA 1
ATOM 1352 C C . ALA A 1 184 ? 18.015 0.813 -53.100 1.00 42.12 184 ALA A C 1
ATOM 1354 O O . ALA A 1 184 ? 17.714 2.002 -53.168 1.00 42.12 184 ALA A O 1
ATOM 1355 N N . ALA A 1 185 ? 18.489 0.135 -54.143 1.00 50.50 185 ALA A N 1
ATOM 1356 C CA . ALA A 1 185 ? 18.595 0.679 -55.490 1.00 50.50 185 ALA A CA 1
ATOM 1357 C C . ALA A 1 185 ? 17.491 0.092 -56.370 1.00 50.50 185 ALA A C 1
ATOM 1359 O O . ALA A 1 185 ? 17.772 -0.848 -57.097 1.00 50.50 185 ALA A O 1
ATOM 1360 N N . TRP A 1 186 ? 16.260 0.609 -56.314 1.00 48.34 186 TRP A N 1
ATOM 1361 C CA . TRP A 1 186 ? 15.262 0.350 -57.362 1.00 48.34 186 TRP A CA 1
ATOM 1362 C C . TRP A 1 186 ? 14.247 1.495 -57.464 1.00 48.34 186 TRP A C 1
ATOM 1364 O O . TRP A 1 186 ? 13.533 1.740 -56.495 1.00 48.34 186 TRP A O 1
ATOM 1374 N N . GLY A 1 187 ? 14.156 2.092 -58.662 1.00 44.12 187 GLY A N 1
ATOM 1375 C CA . GLY A 1 187 ? 12.997 2.853 -59.160 1.00 44.12 187 GLY A CA 1
ATOM 1376 C C . GLY A 1 187 ? 12.895 4.300 -58.716 1.00 44.12 187 GLY A C 1
ATOM 1377 O O . GLY A 1 187 ? 12.306 4.528 -57.642 1.00 44.12 187 GLY A O 1
#